Protein AF-0000000066426541 (afdb_homodimer)

Structure (mmCIF, N/CA/C/O backbone):
data_AF-0000000066426541-model_v1
#
loop_
_entity.id
_entity.type
_entity.pdbx_description
1 polymer 'Periplasmic protein'
#
loop_
_atom_site.group_PDB
_atom_site.id
_atom_site.type_symbol
_atom_site.label_atom_id
_atom_site.label_alt_id
_atom_site.label_comp_id
_atom_site.label_asym_id
_atom_site.label_entity_id
_atom_site.label_seq_id
_atom_site.pdbx_PDB_ins_code
_atom_site.Cartn_x
_atom_site.Cartn_y
_atom_site.Cartn_z
_atom_site.occupancy
_atom_site.B_iso_or_equiv
_atom_site.auth_seq_id
_atom_site.auth_comp_id
_atom_site.auth_asym_id
_atom_site.auth_atom_id
_atom_site.pdbx_PDB_model_num
ATOM 1 N N . MET A 1 1 ? -8.281 -62.156 -51.344 1 39.75 1 MET A N 1
ATOM 2 C CA . MET A 1 1 ? -7.621 -61.75 -50.125 1 39.75 1 MET A CA 1
ATOM 3 C C . MET A 1 1 ? -7.711 -60.219 -49.938 1 39.75 1 MET A C 1
ATOM 5 O O . MET A 1 1 ? -7.074 -59.469 -50.688 1 39.75 1 MET A O 1
ATOM 9 N N . LYS A 1 2 ? -8.938 -59.75 -49.562 1 50.44 2 LYS A N 1
ATOM 10 C CA . LYS A 1 2 ? -9.273 -58.344 -49.344 1 50.44 2 LYS A CA 1
ATOM 11 C C . LYS A 1 2 ? -8.383 -57.719 -48.281 1 50.44 2 LYS A C 1
ATOM 13 O O . LYS A 1 2 ? -8.266 -58.25 -47.156 1 50.44 2 LYS A O 1
ATOM 18 N N . LYS A 1 3 ? -7.344 -56.938 -48.625 1 53.06 3 LYS A N 1
ATOM 19 C CA . LYS A 1 3 ? -6.441 -56.125 -47.812 1 53.06 3 LYS A CA 1
ATOM 20 C C . LYS A 1 3 ? -7.219 -55.188 -46.906 1 53.06 3 LYS A C 1
ATOM 22 O O . LYS A 1 3 ? -8 -54.375 -47.406 1 53.06 3 LYS A O 1
ATOM 27 N N . ILE A 1 4 ? -7.637 -55.625 -45.719 1 52.88 4 ILE A N 1
ATOM 28 C CA . ILE A 1 4 ? -8.211 -54.781 -44.688 1 52.88 4 ILE A CA 1
ATOM 29 C C . ILE A 1 4 ? -7.242 -53.625 -44.375 1 52.88 4 ILE A C 1
ATOM 31 O O . ILE A 1 4 ? -6.105 -53.875 -43.969 1 52.88 4 ILE A O 1
ATOM 35 N N . LEU A 1 5 ? -7.375 -52.438 -45 1 52.31 5 LEU A N 1
ATOM 36 C CA . LEU A 1 5 ? -6.684 -51.219 -44.625 1 52.31 5 LEU A CA 1
ATOM 37 C C . LEU A 1 5 ? -6.996 -50.812 -43.188 1 52.31 5 LEU A C 1
ATOM 39 O O . LEU A 1 5 ? -8.148 -50.531 -42.844 1 52.31 5 LEU A O 1
ATOM 43 N N . VAL A 1 6 ? -6.34 -51.406 -42.188 1 55.41 6 VAL A N 1
ATOM 44 C CA . VAL A 1 6 ? -6.41 -50.938 -40.812 1 55.41 6 VAL A CA 1
ATOM 45 C C . VAL A 1 6 ? -5.934 -49.469 -40.719 1 55.41 6 VAL A C 1
ATOM 47 O O . VAL A 1 6 ? -4.785 -49.188 -41.062 1 55.41 6 VAL A O 1
ATOM 50 N N . SER A 1 7 ? -6.82 -48.531 -40.875 1 51.88 7 SER A N 1
ATOM 51 C CA . SER A 1 7 ? -6.512 -47.125 -40.594 1 51.88 7 SER A CA 1
ATOM 52 C C . SER A 1 7 ? -6.039 -46.938 -39.125 1 51.88 7 SER A C 1
ATOM 54 O O . SER A 1 7 ? -6.73 -47.344 -38.188 1 51.88 7 SER A O 1
ATOM 56 N N . VAL A 1 8 ? -4.734 -47.031 -38.875 1 53.62 8 VAL A N 1
ATOM 57 C CA . VAL A 1 8 ? -4.156 -46.656 -37.594 1 53.62 8 VAL A CA 1
ATOM 58 C C . VAL A 1 8 ? -4.535 -45.188 -37.281 1 53.62 8 VAL A C 1
ATOM 60 O O . VAL A 1 8 ? -4.195 -44.281 -38.031 1 53.62 8 VAL A O 1
ATOM 63 N N . LEU A 1 9 ? -5.652 -44.969 -36.594 1 51.06 9 LEU A N 1
ATOM 64 C CA . LEU A 1 9 ? -5.934 -43.656 -36 1 51.06 9 LEU A CA 1
ATOM 65 C C . LEU A 1 9 ? -4.797 -43.25 -35.062 1 51.06 9 LEU A C 1
ATOM 67 O O . LEU A 1 9 ? -4.555 -43.875 -34.031 1 51.06 9 LEU A O 1
ATOM 71 N N . SER A 1 10 ? -3.771 -42.594 -35.562 1 51.78 10 SER A N 1
ATOM 72 C CA . SER A 1 10 ? -2.76 -41.938 -34.719 1 51.78 10 SER A CA 1
ATOM 73 C C . SER A 1 10 ? -3.393 -40.938 -33.781 1 51.78 10 SER A C 1
ATOM 75 O O . SER A 1 10 ? -4.031 -39.969 -34.219 1 51.78 10 SER A O 1
ATOM 77 N N . SER A 1 11 ? -3.811 -41.281 -32.656 1 50.34 11 SER A N 1
ATOM 78 C CA . SER A 1 11 ? -4.199 -40.312 -31.641 1 50.34 11 SER A CA 1
ATOM 79 C C . SER A 1 11 ? -3.08 -39.312 -31.359 1 50.34 11 SER A C 1
ATOM 81 O O . SER A 1 11 ? -1.981 -39.688 -30.969 1 50.34 11 SER A O 1
ATOM 83 N N . CYS A 1 12 ? -2.992 -38.188 -32.094 1 46.53 12 CYS A N 1
ATOM 84 C CA . CYS A 1 12 ? -2.166 -37.062 -31.672 1 46.53 12 CYS A CA 1
ATOM 85 C C . CYS A 1 12 ? -2.43 -36.688 -30.219 1 46.53 12 CYS A C 1
ATOM 87 O O . CYS A 1 12 ? -3.477 -36.125 -29.906 1 46.53 12 CYS A O 1
ATOM 89 N N . LEU A 1 13 ? -1.988 -37.469 -29.328 1 44.66 13 LEU A N 1
ATOM 90 C CA . LEU A 1 13 ? -1.954 -36.969 -27.969 1 44.66 13 LEU A CA 1
ATOM 91 C C . LEU A 1 13 ? -1.381 -35.531 -27.922 1 44.66 13 LEU A C 1
ATOM 93 O O . LEU A 1 13 ? -0.204 -35.344 -28.219 1 44.66 13 LEU A O 1
ATOM 97 N N . LEU A 1 14 ? -2.15 -34.531 -28.281 1 43.12 14 LEU A N 1
ATOM 98 C CA . LEU A 1 14 ? -1.759 -33.188 -27.906 1 43.12 14 LEU A CA 1
ATOM 99 C C . LEU A 1 14 ? -1.193 -33.156 -26.484 1 43.12 14 LEU A C 1
ATOM 101 O O . LEU A 1 14 ? -1.936 -33.281 -25.516 1 43.12 14 LEU A O 1
ATOM 105 N N . ALA A 1 15 ? -0.08 -33.75 -26.281 1 41.38 15 ALA A N 1
ATOM 106 C CA . ALA A 1 15 ? 0.599 -33.406 -25.031 1 41.38 15 ALA A CA 1
ATOM 107 C C . ALA A 1 15 ? 0.475 -31.906 -24.75 1 41.38 15 ALA A C 1
ATOM 109 O O . ALA A 1 15 ? 0.967 -31.078 -25.516 1 41.38 15 ALA A O 1
ATOM 110 N N . SER A 1 16 ? -0.62 -31.422 -24.266 1 45.06 16 SER A N 1
ATOM 111 C CA . SER A 1 16 ? -0.576 -30.094 -23.688 1 45.06 16 SER A CA 1
ATOM 112 C C . SER A 1 16 ? 0.76 -29.828 -23 1 45.06 16 SER A C 1
ATOM 114 O O . SER A 1 16 ? 1.085 -30.469 -22 1 45.06 16 SER A O 1
ATOM 116 N N . ALA A 1 17 ? 1.861 -29.688 -23.719 1 45.38 17 ALA A N 1
ATOM 117 C CA . ALA A 1 17 ? 3.098 -29.203 -23.109 1 45.38 17 ALA A CA 1
ATOM 118 C C . ALA A 1 17 ? 2.811 -28.406 -21.844 1 45.38 17 ALA A C 1
ATOM 120 O O . ALA A 1 17 ? 2.188 -27.344 -21.906 1 45.38 17 ALA A O 1
ATOM 121 N N . LEU A 1 18 ? 2.414 -29 -20.781 1 50 18 LEU A N 1
ATOM 122 C CA . LEU A 1 18 ? 2.348 -28.344 -19.484 1 50 18 LEU A CA 1
ATOM 123 C C . LEU A 1 18 ? 3.457 -27.297 -19.344 1 50 18 LEU A C 1
ATOM 125 O O . LEU A 1 18 ? 4.621 -27.656 -19.156 1 50 18 LEU A O 1
ATOM 129 N N . SER A 1 19 ? 3.482 -26.312 -20.266 1 61.38 19 SER A N 1
ATOM 130 C CA . SER A 1 19 ? 4.496 -25.25 -20.266 1 61.38 19 SER A CA 1
ATOM 131 C C . SER A 1 19 ? 4.816 -24.797 -18.844 1 61.38 19 SER A C 1
ATOM 133 O O . SER A 1 19 ? 3.932 -24.328 -18.125 1 61.38 19 SER A O 1
ATOM 135 N N . ALA A 1 20 ? 5.789 -25.375 -18.219 1 79.94 20 ALA A N 1
ATOM 136 C CA . ALA A 1 20 ? 6.395 -25.031 -16.938 1 79.94 20 ALA A CA 1
ATOM 137 C C . ALA A 1 20 ? 6.746 -23.547 -16.875 1 79.94 20 ALA A C 1
ATOM 139 O O . ALA A 1 20 ? 7.273 -22.984 -17.844 1 79.94 20 ALA A O 1
ATOM 140 N N . VAL A 1 21 ? 6.215 -22.828 -15.891 1 91 21 VAL A N 1
ATOM 141 C CA . VAL A 1 21 ? 6.5 -21.406 -15.742 1 91 21 VAL A CA 1
ATOM 142 C C . VAL A 1 21 ? 7.688 -21.219 -14.805 1 91 21 VAL A C 1
ATOM 144 O O . VAL A 1 21 ? 7.797 -21.891 -13.781 1 91 21 VAL A O 1
ATOM 147 N N . SER A 1 22 ? 8.641 -20.469 -15.219 1 94.88 22 SER A N 1
ATOM 148 C CA . SER A 1 22 ? 9.75 -20.047 -14.375 1 94.88 22 SER A CA 1
ATOM 149 C C . SER A 1 22 ? 10.32 -18.703 -14.844 1 94.88 22 SER A C 1
ATOM 151 O O . SER A 1 22 ? 9.938 -18.203 -15.898 1 94.88 22 SER A O 1
ATOM 153 N N . PHE A 1 23 ? 11.188 -18.156 -13.977 1 97.81 23 PHE A N 1
ATOM 154 C CA . PHE A 1 23 ? 11.867 -16.906 -14.344 1 97.81 23 PHE A CA 1
ATOM 155 C C . PHE A 1 23 ? 13.281 -17.188 -14.828 1 97.81 23 PHE A C 1
ATOM 157 O O . PHE A 1 23 ? 13.922 -18.141 -14.375 1 97.81 23 PHE A O 1
ATOM 164 N N . LYS A 1 24 ? 13.719 -16.344 -15.805 1 97.12 24 LYS A N 1
ATOM 165 C CA . LYS A 1 24 ? 15.148 -16.297 -16.094 1 97.12 24 LYS A CA 1
ATOM 166 C C . LYS A 1 24 ? 15.938 -15.75 -14.906 1 97.12 24 LYS A C 1
ATOM 168 O O . LYS A 1 24 ? 15.773 -14.586 -14.539 1 97.12 24 LYS A O 1
ATOM 173 N N . GLU A 1 25 ? 16.812 -16.484 -14.391 1 95.75 25 GLU A N 1
ATOM 174 C CA . GLU A 1 25 ? 17.484 -16.172 -13.133 1 95.75 25 GLU A CA 1
ATOM 175 C C . GLU A 1 25 ? 18.25 -14.852 -13.242 1 95.75 25 GLU A C 1
ATOM 177 O O . GLU A 1 25 ? 18.281 -14.07 -12.289 1 95.75 25 GLU A O 1
ATOM 182 N N . ASP A 1 26 ? 18.875 -14.57 -14.367 1 96.81 26 ASP A N 1
ATOM 183 C CA . ASP A 1 26 ? 19.734 -13.406 -14.516 1 96.81 26 ASP A CA 1
ATOM 184 C C . ASP A 1 26 ? 18.922 -12.141 -14.75 1 96.81 26 ASP A C 1
ATOM 186 O O . ASP A 1 26 ? 19.453 -11.039 -14.789 1 96.81 26 ASP A O 1
ATOM 190 N N . SER A 1 27 ? 17.578 -12.289 -14.812 1 98.31 27 SER A N 1
ATOM 191 C CA . SER A 1 27 ? 16.703 -11.156 -15.102 1 98.31 27 SER A CA 1
ATOM 192 C C . SER A 1 27 ? 16.062 -10.609 -13.828 1 98.31 27 SER A C 1
ATOM 194 O O . SER A 1 27 ? 15.453 -9.539 -13.844 1 98.31 27 SER A O 1
ATOM 196 N N . LEU A 1 28 ? 16.172 -11.328 -12.727 1 98.75 28 LEU A N 1
ATOM 197 C CA . LEU A 1 28 ? 15.508 -10.969 -11.477 1 98.75 28 LEU A CA 1
ATOM 198 C C . LEU A 1 28 ? 16.016 -9.633 -10.953 1 98.75 28 LEU A C 1
ATOM 200 O O . LEU A 1 28 ? 17.219 -9.398 -10.883 1 98.75 28 LEU A O 1
ATOM 204 N N . LYS A 1 29 ? 15.062 -8.75 -10.633 1 98.81 29 LYS A N 1
ATOM 205 C CA . LYS A 1 29 ? 15.438 -7.422 -10.148 1 98.81 29 LYS A CA 1
ATOM 206 C C . LYS A 1 29 ? 14.445 -6.914 -9.109 1 98.81 29 LYS A C 1
ATOM 208 O O . LYS A 1 29 ? 13.234 -6.918 -9.352 1 98.81 29 LYS A O 1
ATOM 213 N N . ILE A 1 30 ? 14.961 -6.551 -7.961 1 98.94 30 ILE A N 1
ATOM 214 C CA . ILE A 1 30 ? 14.203 -5.789 -6.969 1 98.94 30 ILE A CA 1
ATOM 215 C C . ILE A 1 30 ? 14.672 -4.336 -6.969 1 98.94 30 ILE A C 1
ATOM 217 O O . ILE A 1 30 ? 15.859 -4.059 -6.77 1 98.94 30 ILE A O 1
ATOM 221 N N . SER A 1 31 ? 13.789 -3.418 -7.188 1 98.88 31 SER A N 1
ATOM 222 C CA . SER A 1 31 ? 14.094 -1.99 -7.215 1 98.88 31 SER A CA 1
ATOM 223 C C . SER A 1 31 ? 13.133 -1.204 -6.328 1 98.88 31 SER A C 1
ATOM 225 O O . SER A 1 31 ? 12.117 -1.737 -5.883 1 98.88 31 SER A O 1
ATOM 227 N N . PHE A 1 32 ? 13.539 0.033 -6.051 1 98.94 32 PHE A N 1
ATOM 228 C CA . PHE A 1 32 ? 12.719 0.911 -5.227 1 98.94 32 PHE A CA 1
ATOM 229 C C . PHE A 1 32 ? 12.875 2.363 -5.66 1 98.94 32 PHE A C 1
ATOM 231 O O . PHE A 1 32 ? 13.82 2.703 -6.375 1 98.94 32 PHE A O 1
ATOM 238 N N . GLU A 1 33 ? 11.883 3.148 -5.293 1 98.94 33 GLU A N 1
ATOM 239 C CA . GLU A 1 33 ? 11.922 4.598 -5.465 1 98.94 33 GLU A CA 1
ATOM 240 C C . GLU A 1 33 ? 11.453 5.312 -4.203 1 98.94 33 GLU A C 1
ATOM 242 O O . GLU A 1 33 ? 10.344 5.062 -3.717 1 98.94 33 GLU A O 1
ATOM 247 N N . GLY A 1 34 ? 12.375 6.094 -3.656 1 98.69 34 GLY A N 1
ATOM 248 C CA . GLY A 1 34 ? 12.023 7.008 -2.582 1 98.69 34 GLY A CA 1
ATOM 249 C C . GLY A 1 34 ? 11.828 8.438 -3.053 1 98.69 34 GLY A C 1
ATOM 250 O O . GLY A 1 34 ? 12.055 8.742 -4.227 1 98.69 34 GLY A O 1
ATOM 251 N N . TYR A 1 35 ? 11.438 9.273 -2.1 1 98.75 35 TYR A N 1
ATOM 252 C CA . TYR A 1 35 ? 11.102 10.641 -2.488 1 98.75 35 TYR A CA 1
ATOM 253 C C . TYR A 1 35 ? 11.727 11.648 -1.531 1 98.75 35 TYR A C 1
ATOM 255 O O . TYR A 1 35 ? 11.852 11.383 -0.333 1 98.75 35 TYR A O 1
ATOM 263 N N . LYS A 1 36 ? 12.039 12.82 -2.203 1 98.19 36 LYS A N 1
ATOM 264 C CA . LYS A 1 36 ? 12.672 13.883 -1.429 1 98.19 36 LYS A CA 1
ATOM 265 C C . LYS A 1 36 ? 12.078 15.242 -1.769 1 98.19 36 LYS A C 1
ATOM 267 O O . LYS A 1 36 ? 11.25 15.352 -2.674 1 98.19 36 LYS A O 1
ATOM 272 N N . THR A 1 37 ? 12.359 16.281 -0.969 1 97.94 37 THR A N 1
ATOM 273 C CA . THR A 1 37 ? 11.953 17.672 -1.116 1 97.94 37 THR A CA 1
ATOM 274 C C . THR A 1 37 ? 10.445 17.812 -0.949 1 97.94 37 THR A C 1
ATOM 276 O O . THR A 1 37 ? 9.719 16.812 -0.893 1 97.94 37 THR A O 1
ATOM 279 N N . LYS A 1 38 ? 10.031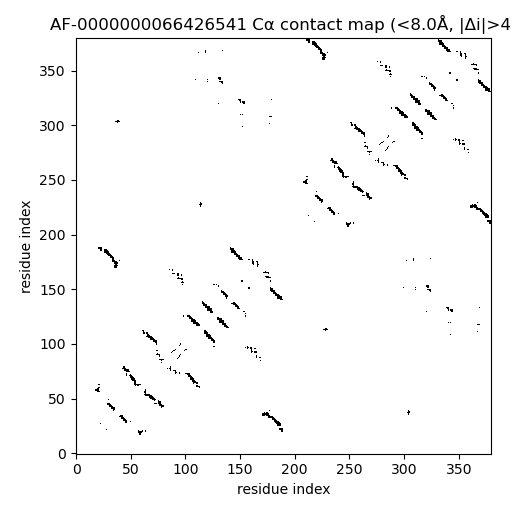 19.016 -0.903 1 96.25 38 LYS A N 1
ATOM 280 C CA . LYS A 1 38 ? 8.609 19.312 -0.774 1 96.25 38 LYS A CA 1
ATOM 281 C C . LYS A 1 38 ? 7.84 18.922 -2.033 1 96.25 38 LYS A C 1
ATOM 283 O O . LYS A 1 38 ? 6.625 18.734 -1.992 1 96.25 38 LYS A O 1
ATOM 288 N N . ASP A 1 39 ? 8.57 18.812 -3.137 1 96.81 39 ASP A N 1
ATOM 289 C CA . ASP A 1 39 ? 7.941 18.5 -4.418 1 96.81 39 ASP A CA 1
ATOM 290 C C . ASP A 1 39 ? 7.902 16.984 -4.664 1 96.81 39 ASP A C 1
ATOM 292 O O . ASP A 1 39 ? 7.465 16.531 -5.723 1 96.81 39 ASP A O 1
ATOM 296 N N . MET A 1 40 ? 8.375 16.188 -3.717 1 97.56 40 MET A N 1
ATOM 297 C CA . MET A 1 40 ? 8.352 14.734 -3.803 1 97.56 40 MET A CA 1
ATOM 298 C C . MET A 1 40 ? 9.117 14.25 -5.031 1 97.56 40 MET A C 1
ATOM 300 O O . MET A 1 40 ? 8.602 13.445 -5.812 1 97.56 40 MET A O 1
ATOM 304 N N . ILE A 1 41 ? 10.32 14.773 -5.141 1 98.06 41 ILE A N 1
ATOM 305 C CA . ILE A 1 41 ? 11.188 14.352 -6.238 1 98.06 41 ILE A CA 1
ATOM 306 C C . ILE A 1 41 ? 11.656 12.922 -6 1 98.06 41 ILE A C 1
ATOM 308 O O . ILE A 1 41 ? 12.133 12.586 -4.914 1 98.06 41 ILE A O 1
ATOM 312 N N . GLY A 1 42 ? 11.539 12.078 -7.008 1 98.44 42 GLY A N 1
ATOM 313 C CA . GLY A 1 42 ? 11.875 10.664 -6.906 1 98.44 42 GLY A CA 1
ATOM 314 C C . GLY A 1 42 ? 13.359 10.391 -7.004 1 98.44 42 GLY A C 1
ATOM 315 O O . GLY A 1 42 ? 14.078 11.078 -7.738 1 98.44 42 GLY A O 1
ATOM 316 N N . THR A 1 43 ? 13.859 9.422 -6.262 1 98.19 43 THR A N 1
ATOM 317 C CA . THR A 1 43 ? 15.195 8.852 -6.328 1 98.19 43 THR A CA 1
ATOM 318 C C . THR A 1 43 ? 15.133 7.332 -6.434 1 98.19 43 THR A C 1
ATOM 320 O O . THR A 1 43 ? 14.586 6.668 -5.555 1 98.19 43 THR A O 1
ATOM 323 N N . LYS A 1 44 ? 15.734 6.797 -7.461 1 98.69 44 LYS A N 1
ATOM 324 C CA . LYS A 1 44 ? 15.578 5.375 -7.758 1 98.69 44 LYS A CA 1
ATOM 325 C C . LYS A 1 44 ? 16.812 4.586 -7.344 1 98.69 44 LYS A C 1
ATOM 327 O O . LYS A 1 44 ? 17.938 5.109 -7.395 1 98.69 44 LYS A O 1
ATOM 332 N N . GLY A 1 45 ? 16.562 3.352 -6.941 1 98.88 45 GLY A N 1
ATOM 333 C CA . GLY A 1 45 ? 17.625 2.41 -6.637 1 98.88 45 GLY A CA 1
ATOM 334 C C . GLY A 1 45 ? 17.219 0.962 -6.832 1 98.88 45 GLY A C 1
ATOM 335 O O . GLY A 1 45 ? 16.078 0.677 -7.18 1 98.88 45 GLY A O 1
ATOM 336 N N . GLU A 1 46 ? 18.203 0.101 -6.699 1 98.88 46 GLU A N 1
ATOM 337 C CA . GLU A 1 46 ? 17.984 -1.343 -6.734 1 98.88 46 GLU A CA 1
ATOM 338 C C . GLU A 1 46 ? 18.859 -2.057 -5.715 1 98.88 46 GLU A C 1
ATOM 340 O O . GLU A 1 46 ? 19.766 -1.451 -5.137 1 98.88 46 GLU A O 1
ATOM 345 N N . PHE A 1 47 ? 18.469 -3.301 -5.461 1 98.94 47 PHE A N 1
ATOM 346 C CA . PHE A 1 47 ? 19.328 -4.121 -4.609 1 98.94 47 PHE A CA 1
ATOM 347 C C . PHE A 1 47 ? 20.109 -5.129 -5.441 1 98.94 47 PHE A C 1
ATOM 349 O O . PHE A 1 47 ? 19.547 -5.82 -6.289 1 98.94 47 PHE A O 1
ATOM 356 N N . LYS A 1 48 ? 21.391 -5.191 -5.148 1 98.56 48 LYS A N 1
ATOM 357 C CA . LYS A 1 48 ? 22.281 -6.152 -5.801 1 98.56 48 LYS A CA 1
ATOM 358 C C . LYS A 1 48 ? 22.438 -7.414 -4.953 1 98.56 48 LYS A C 1
ATOM 360 O O . LYS A 1 48 ? 22.188 -7.395 -3.746 1 98.56 48 LYS A O 1
ATOM 365 N N . ASN A 1 49 ? 22.703 -8.531 -5.621 1 98.38 49 ASN A N 1
ATOM 366 C CA . ASN A 1 49 ? 23.062 -9.797 -4.992 1 98.38 49 ASN A CA 1
ATOM 367 C C . ASN A 1 49 ? 21.953 -10.281 -4.055 1 98.38 49 ASN A C 1
ATOM 369 O O . ASN A 1 49 ? 22.234 -10.719 -2.936 1 98.38 49 ASN A O 1
ATOM 373 N N . VAL A 1 50 ? 20.781 -10.164 -4.523 1 98.88 50 VAL A N 1
ATOM 374 C CA . VAL A 1 50 ? 19.641 -10.656 -3.752 1 98.88 50 VAL A CA 1
ATOM 375 C C . VAL A 1 50 ? 19.594 -12.18 -3.826 1 98.88 50 VAL A C 1
ATOM 377 O O . VAL A 1 50 ? 19.797 -12.766 -4.895 1 98.88 50 VAL A O 1
ATOM 380 N N . GLU A 1 51 ? 19.297 -12.844 -2.709 1 98.75 51 GLU A N 1
ATOM 381 C CA . GLU A 1 51 ? 19.047 -14.281 -2.686 1 98.75 51 GLU A CA 1
ATOM 382 C C . GLU A 1 51 ? 17.562 -14.578 -2.889 1 98.75 51 GLU A C 1
ATOM 384 O O . GLU A 1 51 ? 16.719 -14.117 -2.115 1 98.75 51 GLU A O 1
ATOM 389 N N . TYR A 1 52 ? 17.344 -15.375 -3.91 1 98.75 52 TYR A N 1
ATOM 390 C CA . TYR A 1 52 ? 15.969 -15.727 -4.23 1 98.75 52 TYR A CA 1
ATOM 391 C C . TYR A 1 52 ? 15.727 -17.219 -4.051 1 98.75 52 TYR A C 1
ATOM 393 O O . TYR A 1 52 ? 16.625 -18.031 -4.301 1 98.75 52 TYR A O 1
ATOM 401 N N . LYS A 1 53 ? 14.539 -17.516 -3.637 1 98.5 53 LYS A N 1
ATOM 402 C CA . LYS A 1 53 ? 14.016 -18.875 -3.625 1 98.5 53 LYS A CA 1
ATOM 403 C C . LYS A 1 53 ? 12.578 -18.922 -4.141 1 98.5 53 LYS A C 1
ATOM 405 O O . LYS A 1 53 ? 11.703 -18.234 -3.617 1 98.5 53 LYS A O 1
ATOM 410 N N . PHE A 1 54 ? 12.375 -19.766 -5.148 1 98.06 54 PHE A N 1
ATOM 411 C CA . PHE A 1 54 ? 11.039 -19.953 -5.688 1 98.06 54 PHE A CA 1
ATOM 412 C C . PHE A 1 54 ? 10.547 -21.375 -5.43 1 98.06 54 PHE A C 1
ATOM 414 O O . PHE A 1 54 ? 11.328 -22.234 -5.035 1 98.06 54 PHE A O 1
ATOM 421 N N . SER A 1 55 ? 9.25 -21.484 -5.594 1 96.19 55 SER A N 1
ATOM 422 C CA . SER A 1 55 ? 8.656 -22.812 -5.406 1 96.19 55 SER A CA 1
ATOM 423 C C . SER A 1 55 ? 9.094 -23.781 -6.504 1 96.19 55 SER A C 1
ATOM 425 O O . SER A 1 55 ? 9.367 -23.359 -7.633 1 96.19 55 SER A O 1
ATOM 427 N N . LYS A 1 56 ? 9.07 -25.078 -6.18 1 94.5 56 LYS A N 1
ATOM 428 C CA . LYS A 1 56 ? 9.344 -26.109 -7.18 1 94.5 56 LYS A CA 1
ATOM 429 C C . LYS A 1 56 ? 8.094 -26.438 -7.992 1 94.5 56 LYS A C 1
ATOM 431 O O . LYS A 1 56 ? 8.172 -27.094 -9.031 1 94.5 56 LYS A O 1
ATOM 436 N N . ASN A 1 57 ? 6.996 -25.953 -7.453 1 93.75 57 ASN A N 1
ATOM 437 C CA . ASN A 1 57 ? 5.754 -26.125 -8.203 1 93.75 57 ASN A CA 1
ATOM 438 C C . ASN A 1 57 ? 5.672 -25.141 -9.367 1 93.75 57 ASN A C 1
ATOM 440 O O . ASN A 1 57 ? 5.301 -23.969 -9.18 1 93.75 57 ASN A O 1
ATOM 444 N N . ILE A 1 58 ? 5.891 -25.672 -10.57 1 92.88 58 ILE A N 1
ATOM 445 C CA . ILE A 1 58 ? 6.02 -24.797 -11.727 1 92.88 58 ILE A CA 1
ATOM 446 C C . ILE A 1 58 ? 4.828 -24.984 -12.656 1 92.88 58 ILE A C 1
ATOM 448 O O . ILE A 1 58 ? 4.91 -24.688 -13.852 1 92.88 58 ILE A O 1
ATOM 452 N N . LYS A 1 59 ? 3.754 -25.547 -12.133 1 92.62 59 LYS A N 1
ATOM 453 C CA . LYS A 1 59 ? 2.586 -25.859 -12.953 1 92.62 59 LYS A CA 1
ATOM 454 C C . LYS A 1 59 ? 1.946 -24.578 -13.5 1 92.62 59 LYS A C 1
ATOM 456 O O . LYS A 1 59 ? 1.35 -24.594 -14.578 1 92.62 59 LYS A O 1
ATOM 461 N N . ASP A 1 60 ? 1.948 -23.531 -12.695 1 93.94 60 ASP A N 1
ATOM 462 C CA . ASP A 1 60 ? 1.458 -22.203 -13.086 1 93.94 60 ASP A CA 1
ATOM 463 C C . ASP A 1 60 ? 2.176 -21.109 -12.312 1 93.94 60 ASP A C 1
ATOM 465 O O . ASP A 1 60 ? 2.908 -21.375 -11.359 1 93.94 60 ASP A O 1
ATOM 469 N N . LEU A 1 61 ? 2.014 -19.938 -12.742 1 95 61 LEU A N 1
ATOM 470 C CA . LEU A 1 61 ? 2.758 -18.828 -12.18 1 95 61 LEU A CA 1
ATOM 471 C C . LEU A 1 61 ? 2.42 -18.641 -10.703 1 95 61 LEU A C 1
ATOM 473 O O . LEU A 1 61 ? 3.305 -18.359 -9.891 1 95 61 LEU A O 1
ATOM 477 N N . ALA A 1 62 ? 1.121 -18.719 -10.375 1 95.56 62 ALA A N 1
ATOM 478 C CA . ALA A 1 62 ? 0.703 -18.516 -8.984 1 95.56 62 ALA A CA 1
ATOM 479 C C . ALA A 1 62 ? 1.384 -19.531 -8.062 1 95.56 62 ALA A C 1
ATOM 481 O O . ALA A 1 62 ? 1.904 -19.156 -7.008 1 95.56 62 ALA A O 1
ATOM 482 N N . SER A 1 63 ? 1.428 -20.781 -8.5 1 96.56 63 SER A N 1
ATOM 483 C CA . SER A 1 63 ? 2.08 -21.828 -7.711 1 96.56 63 SER A CA 1
ATOM 484 C C . SER A 1 63 ? 3.586 -21.609 -7.641 1 96.56 63 SER A C 1
ATOM 486 O O . SER A 1 63 ? 4.207 -21.844 -6.602 1 96.56 63 SER A O 1
ATOM 488 N N . TYR A 1 64 ? 4.172 -21.109 -8.719 1 97.31 64 TYR A N 1
ATOM 489 C CA . TYR A 1 64 ? 5.598 -20.812 -8.805 1 97.31 64 TYR A CA 1
ATOM 490 C C . TYR A 1 64 ? 5.98 -19.688 -7.852 1 97.31 64 TYR A C 1
ATOM 492 O O . TYR A 1 64 ? 7.047 -19.734 -7.227 1 97.31 64 TYR A O 1
ATOM 500 N N . LEU A 1 65 ? 5.086 -18.734 -7.652 1 98.31 65 LEU A N 1
ATOM 501 C CA . LEU A 1 65 ? 5.363 -17.531 -6.879 1 98.31 65 LEU A CA 1
ATOM 502 C C . LEU A 1 65 ? 4.988 -17.719 -5.414 1 98.31 65 LEU A C 1
ATOM 504 O O . LEU A 1 65 ? 5.578 -17.094 -4.527 1 98.31 65 LEU A O 1
ATOM 508 N N . LYS A 1 66 ? 3.963 -18.547 -5.152 1 98.06 66 LYS A N 1
ATOM 509 C CA . LYS A 1 66 ? 3.5 -18.703 -3.777 1 98.06 66 LYS A CA 1
ATOM 510 C C . LYS A 1 66 ? 4.602 -19.281 -2.887 1 98.06 66 LYS A C 1
ATOM 512 O O . LYS A 1 66 ? 5.156 -20.344 -3.178 1 98.06 66 LYS A O 1
ATOM 517 N N . GLY A 1 67 ? 4.945 -18.516 -1.853 1 98.44 67 GLY A N 1
ATOM 518 C CA . GLY A 1 67 ? 5.98 -18.953 -0.927 1 98.44 67 GLY A CA 1
ATOM 519 C C . GLY A 1 67 ? 7.371 -18.516 -1.346 1 98.44 67 GLY A C 1
ATOM 520 O O . GLY A 1 67 ? 8.344 -18.75 -0.627 1 98.44 67 GLY A O 1
ATOM 521 N N . ALA A 1 68 ? 7.484 -17.922 -2.482 1 98.69 68 ALA A N 1
ATOM 522 C CA . ALA A 1 68 ? 8.789 -17.406 -2.908 1 98.69 68 ALA A CA 1
ATOM 523 C C . ALA A 1 68 ? 9.375 -16.469 -1.859 1 98.69 68 ALA A C 1
ATOM 525 O O . ALA A 1 68 ? 8.641 -15.758 -1.165 1 98.69 68 ALA A O 1
ATOM 526 N N . LYS A 1 69 ? 10.703 -16.422 -1.791 1 98.81 69 LYS A N 1
ATOM 527 C CA . LYS A 1 69 ? 11.414 -15.641 -0.78 1 98.81 69 LYS A CA 1
ATOM 528 C C . LYS A 1 69 ? 12.562 -14.844 -1.402 1 98.81 69 LYS A C 1
ATOM 530 O O . LYS A 1 69 ? 13.156 -15.281 -2.391 1 98.81 69 LYS A O 1
ATOM 535 N N . ALA A 1 70 ? 12.805 -13.82 -0.788 1 98.88 70 ALA A N 1
ATOM 536 C CA . ALA A 1 70 ? 14.016 -13.055 -1.069 1 98.88 70 ALA A CA 1
ATOM 537 C C . ALA A 1 70 ? 14.68 -12.594 0.222 1 98.88 70 ALA A C 1
ATOM 539 O O . ALA A 1 70 ? 14 -12.195 1.172 1 98.88 70 ALA A O 1
ATOM 540 N N . THR A 1 71 ? 15.945 -12.641 0.299 1 98.88 71 THR A N 1
ATOM 541 C CA . THR A 1 71 ? 16.766 -12.031 1.341 1 98.88 71 THR A CA 1
ATOM 542 C C . THR A 1 71 ? 17.656 -10.93 0.761 1 98.88 71 THR A C 1
ATOM 544 O O . THR A 1 71 ? 18.438 -11.18 -0.15 1 98.88 71 THR A O 1
ATOM 547 N N . ILE A 1 72 ? 17.484 -9.773 1.291 1 98.81 72 ILE A N 1
ATOM 548 C CA . ILE A 1 72 ? 18.109 -8.578 0.757 1 98.81 72 ILE A CA 1
ATOM 549 C C . ILE A 1 72 ? 19.047 -7.98 1.803 1 98.81 72 ILE A C 1
ATOM 551 O O . ILE A 1 72 ? 18.641 -7.715 2.936 1 98.81 72 ILE A O 1
ATOM 555 N N . LYS A 1 73 ? 20.25 -7.789 1.457 1 98.5 73 LYS A N 1
ATOM 556 C CA . LYS A 1 73 ? 21.172 -7.031 2.291 1 98.5 73 LYS A CA 1
ATOM 557 C C . LYS A 1 73 ? 21.094 -5.539 1.983 1 98.5 73 LYS A C 1
ATOM 559 O O . LYS A 1 73 ? 21.438 -5.113 0.875 1 98.5 73 LYS A O 1
ATOM 564 N N . PRO A 1 74 ? 20.703 -4.773 2.922 1 98.25 74 PRO A N 1
ATOM 565 C CA . PRO A 1 74 ? 20.531 -3.344 2.666 1 98.25 74 PRO A CA 1
ATOM 566 C C . PRO A 1 74 ? 21.812 -2.674 2.168 1 98.25 74 PRO A C 1
ATOM 568 O O . PRO A 1 74 ? 21.75 -1.712 1.397 1 98.25 74 PRO A O 1
ATOM 571 N N . SER A 1 75 ? 22.953 -3.146 2.588 1 97.81 75 SER A N 1
ATOM 572 C CA . SER A 1 75 ? 24.234 -2.596 2.164 1 97.81 75 SER A CA 1
ATOM 573 C C . SER A 1 75 ? 24.453 -2.795 0.668 1 97.81 75 SER A C 1
ATOM 575 O O . SER A 1 75 ? 25.359 -2.197 0.083 1 97.81 75 SER A O 1
ATOM 577 N N . ASN A 1 76 ? 23.672 -3.613 0.053 1 98.5 76 ASN A N 1
ATOM 578 C CA . ASN A 1 76 ? 23.812 -3.885 -1.374 1 98.5 76 ASN A CA 1
ATOM 579 C C . ASN A 1 76 ? 22.906 -2.971 -2.209 1 98.5 76 ASN A C 1
ATOM 581 O O . ASN A 1 76 ? 22.719 -3.207 -3.4 1 98.5 76 ASN A O 1
ATOM 585 N N . ALA A 1 77 ? 22.328 -1.988 -1.576 1 98.81 77 ALA A N 1
ATOM 586 C CA . ALA A 1 77 ? 21.578 -0.993 -2.338 1 98.81 77 ALA A CA 1
ATOM 587 C C . ALA A 1 77 ? 22.484 -0.224 -3.285 1 98.81 77 ALA A C 1
ATOM 589 O O . ALA A 1 77 ? 23.625 0.12 -2.926 1 98.81 77 ALA A O 1
ATOM 590 N N . PHE A 1 78 ? 21.984 -0.015 -4.5 1 98.88 78 PHE A N 1
ATOM 591 C CA . PHE A 1 78 ? 22.719 0.682 -5.555 1 98.88 78 PHE A CA 1
ATOM 592 C C . PHE A 1 78 ? 21.828 1.737 -6.215 1 98.88 78 PHE A C 1
ATOM 594 O O . PHE A 1 78 ? 20.766 1.421 -6.738 1 98.88 78 PHE A O 1
ATOM 601 N N . MET A 1 79 ? 22.281 3.002 -6.188 1 98.75 79 MET A N 1
ATOM 602 C CA . MET A 1 79 ? 21.438 4.117 -6.613 1 98.75 79 MET A CA 1
ATOM 603 C C . MET A 1 79 ? 21.781 4.539 -8.039 1 98.75 79 MET A C 1
ATOM 605 O O . MET A 1 79 ? 21.266 5.535 -8.539 1 98.75 79 MET A O 1
ATOM 609 N N . GLY A 1 80 ? 22.641 3.816 -8.633 1 98.25 80 GLY A N 1
ATOM 610 C CA . GLY A 1 80 ? 22.984 4.098 -10.016 1 98.25 80 GLY A CA 1
ATOM 611 C C . GLY A 1 80 ? 24.406 4.602 -10.195 1 98.25 80 GLY A C 1
ATOM 612 O O . GLY A 1 80 ? 25 5.141 -9.258 1 98.25 80 GLY A O 1
ATOM 613 N N . GLU A 1 81 ? 24.906 4.441 -11.414 1 97.5 81 GLU A N 1
ATOM 614 C CA . GLU A 1 81 ? 26.234 4.93 -11.758 1 97.5 81 GLU A CA 1
ATOM 615 C C . GLU A 1 81 ? 26.328 6.445 -11.609 1 97.5 81 GLU A C 1
ATOM 617 O O . GLU A 1 81 ? 25.406 7.168 -12.008 1 97.5 81 GLU A O 1
ATOM 622 N N . GLY A 1 82 ? 27.406 6.953 -10.977 1 97 82 GLY A N 1
ATOM 623 C CA . GLY A 1 82 ? 27.594 8.383 -10.812 1 97 82 GLY A CA 1
ATOM 624 C C . GLY A 1 82 ? 26.906 8.945 -9.586 1 97 82 GLY A C 1
ATOM 625 O O . GLY A 1 82 ? 27.016 10.133 -9.289 1 97 82 GLY A O 1
ATOM 626 N N . ASN A 1 83 ? 26.219 8.062 -8.875 1 97.56 83 ASN A N 1
ATOM 627 C CA . ASN A 1 83 ? 25.484 8.484 -7.688 1 97.56 83 ASN A CA 1
ATOM 628 C C . ASN A 1 83 ? 26.094 7.934 -6.41 1 97.56 83 ASN A C 1
ATOM 630 O O . ASN A 1 83 ? 25.391 7.539 -5.484 1 97.56 83 ASN A O 1
ATOM 634 N N . ASP A 1 84 ? 27.406 8.016 -6.324 1 97.69 84 ASP A N 1
ATOM 635 C CA . ASP A 1 84 ? 28.141 7.402 -5.223 1 97.69 84 ASP A CA 1
ATOM 636 C C . ASP A 1 84 ? 27.781 8.055 -3.891 1 97.69 84 ASP A C 1
ATOM 638 O O . ASP A 1 84 ? 27.672 7.375 -2.869 1 97.69 84 ASP A O 1
ATOM 642 N N . ILE A 1 85 ? 27.656 9.289 -3.936 1 97.81 85 ILE A N 1
ATOM 643 C CA . ILE A 1 85 ? 27.297 10 -2.713 1 97.81 85 ILE A CA 1
ATOM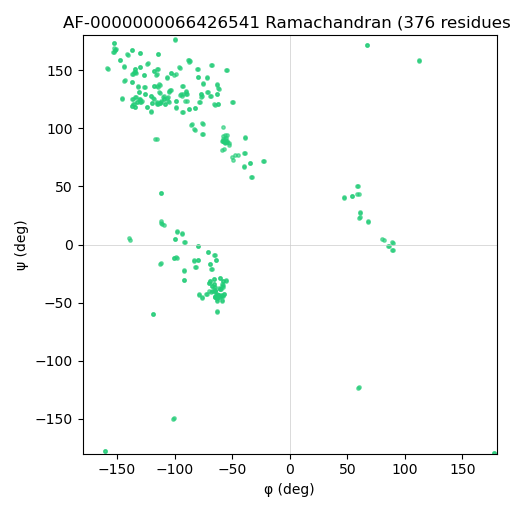 644 C C . ILE A 1 85 ? 25.922 9.555 -2.238 1 97.81 85 ILE A C 1
ATOM 646 O O . ILE A 1 85 ? 25.719 9.297 -1.051 1 97.81 85 ILE A O 1
ATOM 650 N N . ILE A 1 86 ? 24.969 9.492 -3.162 1 98.25 86 ILE A N 1
ATOM 651 C CA . ILE A 1 86 ? 23.625 9.055 -2.834 1 98.25 86 ILE A CA 1
ATOM 652 C C . ILE A 1 86 ? 23.656 7.613 -2.332 1 98.25 86 ILE A C 1
ATOM 654 O O . ILE A 1 86 ? 23.016 7.285 -1.32 1 98.25 86 ILE A O 1
ATOM 658 N N . THR A 1 87 ? 24.406 6.758 -2.994 1 98.69 87 THR A N 1
ATOM 659 C CA . THR A 1 87 ? 24.547 5.367 -2.578 1 98.69 87 THR A CA 1
ATOM 660 C C . THR A 1 87 ? 25.109 5.281 -1.164 1 98.69 87 THR A C 1
ATOM 662 O O . THR A 1 87 ? 24.609 4.516 -0.336 1 98.69 87 THR A O 1
ATOM 665 N N . ASN A 1 88 ? 26.109 6.059 -0.893 1 98.5 88 ASN A N 1
ATOM 666 C CA . ASN A 1 88 ? 26.719 6.062 0.434 1 98.5 88 ASN A CA 1
ATOM 667 C C . ASN A 1 88 ? 25.734 6.531 1.499 1 98.5 88 ASN A C 1
ATOM 669 O O . ASN A 1 88 ? 25.656 5.945 2.58 1 98.5 88 ASN A O 1
ATOM 673 N N . ASN A 1 89 ? 24.953 7.598 1.197 1 98.75 89 ASN A N 1
ATOM 674 C CA . ASN A 1 89 ? 23.953 8.07 2.146 1 98.75 89 ASN A CA 1
ATOM 675 C C . ASN A 1 89 ? 22.922 6.996 2.455 1 98.75 89 ASN A C 1
ATOM 677 O O . ASN A 1 89 ? 22.516 6.832 3.605 1 98.75 89 ASN A O 1
ATOM 681 N N . ILE A 1 90 ? 22.547 6.246 1.444 1 98.69 90 ILE A N 1
ATOM 682 C CA . ILE A 1 90 ? 21.531 5.203 1.584 1 98.69 90 ILE A CA 1
ATOM 683 C C . ILE A 1 90 ? 22.109 4.023 2.365 1 98.69 90 ILE A C 1
ATOM 685 O O . ILE A 1 90 ? 21.5 3.553 3.328 1 98.69 90 ILE A O 1
ATOM 689 N N . THR A 1 91 ? 23.344 3.613 2.098 1 98.56 91 THR A N 1
ATOM 690 C CA . THR A 1 91 ? 23.875 2.352 2.615 1 98.56 91 THR A CA 1
ATOM 691 C C . THR A 1 91 ? 24.578 2.568 3.945 1 98.56 91 THR A C 1
ATOM 693 O O . THR A 1 91 ? 24.672 1.649 4.762 1 98.56 91 THR A O 1
ATOM 696 N N . LYS A 1 92 ? 25 3.791 4.199 1 98.38 92 LYS A N 1
ATOM 697 C CA . LYS A 1 92 ? 25.828 4 5.387 1 98.38 92 LYS A CA 1
ATOM 698 C C . LYS A 1 92 ? 25.078 4.844 6.426 1 98.38 92 LYS A C 1
ATOM 700 O O . LYS A 1 92 ? 25.5 4.914 7.586 1 98.38 92 LYS A O 1
ATOM 705 N N . VAL A 1 93 ? 24.031 5.504 6 1 98.69 93 VAL A N 1
ATOM 706 C CA . VAL A 1 93 ? 23.312 6.352 6.949 1 98.69 93 VAL A CA 1
ATOM 707 C C . VAL A 1 93 ? 21.875 5.859 7.098 1 98.69 93 VAL A C 1
ATOM 709 O O . VAL A 1 93 ? 21.469 5.414 8.172 1 98.69 93 VAL A O 1
ATOM 712 N N . PHE A 1 94 ? 21.094 5.832 6 1 98.88 94 PHE A N 1
ATOM 713 C CA . PHE A 1 94 ? 19.672 5.547 6.051 1 98.88 94 PHE A CA 1
ATOM 714 C C . PHE A 1 94 ? 19.406 4.137 6.562 1 98.88 94 PHE A C 1
ATOM 716 O O . PHE A 1 94 ? 18.75 3.951 7.582 1 98.88 94 PHE A O 1
ATOM 723 N N . PHE A 1 95 ? 19.984 3.133 5.863 1 98.75 95 PHE A N 1
ATOM 724 C CA . PHE A 1 95 ? 19.625 1.754 6.191 1 98.75 95 PHE A CA 1
ATOM 725 C C . PHE A 1 95 ? 20.188 1.363 7.555 1 98.75 95 PHE A C 1
ATOM 727 O O . PHE A 1 95 ? 19.516 0.689 8.336 1 98.75 95 PHE A O 1
ATOM 734 N N . PRO A 1 96 ? 21.469 1.784 7.922 1 98.5 96 PRO A N 1
ATOM 735 C CA . PRO A 1 96 ? 21.906 1.487 9.289 1 98.5 96 PRO A CA 1
ATOM 736 C C . PRO A 1 96 ? 21 2.094 10.352 1 98.5 96 PRO A C 1
ATOM 738 O O . PRO A 1 96 ? 20.75 1.466 11.383 1 98.5 96 PRO A O 1
ATOM 741 N N . ALA A 1 97 ? 20.469 3.27 10.094 1 98.31 97 ALA A N 1
ATOM 742 C CA . ALA A 1 97 ? 19.547 3.895 11.047 1 98.31 97 ALA A CA 1
ATOM 743 C C . ALA A 1 97 ? 18.219 3.152 11.094 1 98.31 97 ALA A C 1
ATOM 745 O O . ALA A 1 97 ? 17.594 3.066 12.148 1 98.31 97 ALA A O 1
ATOM 746 N N . LEU A 1 98 ? 17.828 2.625 10 1 98.06 98 LEU A N 1
ATOM 747 C CA . LEU A 1 98 ? 16.531 1.966 9.891 1 98.06 98 LEU A CA 1
ATOM 748 C C . LEU A 1 98 ? 16.578 0.565 10.492 1 98.06 98 LEU A C 1
ATOM 750 O O . LEU A 1 98 ? 15.664 0.165 11.227 1 98.06 98 LEU A O 1
ATOM 754 N N . LEU A 1 99 ? 17.672 -0.17 10.172 1 96.56 99 LEU A N 1
ATOM 755 C CA . LEU A 1 99 ? 17.594 -1.594 10.477 1 96.56 99 LEU A CA 1
ATOM 756 C C . LEU A 1 99 ? 18.906 -2.107 11.031 1 96.56 99 LEU A C 1
ATOM 758 O O . LEU A 1 99 ? 19.062 -3.307 11.273 1 96.56 99 LEU A O 1
ATOM 762 N N . GLY A 1 100 ? 19.859 -1.311 11.273 1 95.25 100 GLY A N 1
ATOM 763 C CA . GLY A 1 100 ? 21.172 -1.787 11.664 1 95.25 100 GLY A CA 1
ATOM 764 C C . GLY A 1 100 ? 21.828 -2.682 10.625 1 95.25 100 GLY A C 1
ATOM 765 O O . GLY A 1 100 ? 21.938 -2.305 9.453 1 95.25 100 GLY A O 1
ATOM 766 N N . ASP A 1 101 ? 22.172 -3.938 11.078 1 94.5 101 ASP A N 1
ATOM 767 C CA . ASP A 1 101 ? 22.875 -4.836 10.164 1 94.5 101 ASP A CA 1
ATOM 768 C C . ASP A 1 101 ? 21.984 -6.008 9.758 1 94.5 101 ASP A C 1
ATOM 770 O O . ASP A 1 101 ? 22.469 -7.004 9.219 1 94.5 101 ASP A O 1
ATOM 774 N N . THR A 1 102 ? 20.75 -5.832 9.961 1 97.06 102 THR A N 1
ATOM 775 C CA . THR A 1 102 ? 19.859 -6.949 9.664 1 97.06 102 THR A CA 1
ATOM 776 C C . THR A 1 102 ? 19.406 -6.91 8.203 1 97.06 102 THR A C 1
ATOM 778 O O . THR A 1 102 ? 19.438 -5.859 7.566 1 97.06 102 THR A O 1
ATOM 781 N N . ASP A 1 103 ? 18.984 -8.07 7.746 1 98.31 103 ASP A N 1
ATOM 782 C CA . ASP A 1 103 ? 18.531 -8.203 6.363 1 98.31 103 ASP A CA 1
ATOM 783 C C . ASP A 1 103 ? 17.047 -7.859 6.238 1 98.31 103 ASP A C 1
ATOM 785 O O . ASP A 1 103 ? 16.312 -7.859 7.234 1 98.31 103 ASP A O 1
ATOM 789 N N . ILE A 1 104 ? 16.672 -7.496 5.008 1 98.81 104 ILE A N 1
ATOM 790 C CA . ILE A 1 104 ? 15.266 -7.422 4.625 1 98.81 104 ILE A CA 1
ATOM 791 C C . ILE A 1 104 ? 14.805 -8.773 4.086 1 98.81 104 ILE A C 1
ATOM 793 O O . ILE A 1 104 ? 15.469 -9.367 3.232 1 98.81 104 ILE A O 1
ATOM 797 N N . LYS A 1 105 ? 13.719 -9.25 4.609 1 98.81 105 LYS A N 1
ATOM 798 C CA . LYS A 1 105 ? 13.141 -10.5 4.129 1 98.81 105 LYS A CA 1
ATOM 799 C C . LYS A 1 105 ? 11.781 -10.273 3.482 1 98.81 105 LYS A C 1
ATOM 801 O O . LYS A 1 105 ? 10.961 -9.516 4.004 1 98.81 105 LYS A O 1
ATOM 806 N N . VAL A 1 106 ? 11.594 -10.898 2.369 1 98.88 106 VAL A N 1
ATOM 807 C CA . VAL A 1 106 ? 10.32 -10.828 1.648 1 98.88 106 VAL A CA 1
ATOM 808 C C . VAL A 1 106 ? 9.797 -12.234 1.385 1 98.88 106 VAL A C 1
ATOM 810 O O . VAL A 1 106 ? 10.562 -13.125 0.999 1 98.88 106 VAL A O 1
ATOM 813 N N . VAL A 1 107 ? 8.531 -12.453 1.614 1 98.88 107 VAL A N 1
ATOM 814 C CA . VAL A 1 107 ? 7.852 -13.703 1.276 1 98.88 107 VAL A CA 1
ATOM 815 C C . VAL A 1 107 ? 6.57 -13.398 0.505 1 98.88 107 VAL A C 1
ATOM 817 O O . VAL A 1 107 ? 5.758 -12.578 0.936 1 98.88 107 VAL A O 1
ATOM 820 N N . PHE A 1 108 ? 6.449 -13.977 -0.636 1 98.88 108 PHE A N 1
ATOM 821 C CA . PHE A 1 108 ? 5.164 -13.945 -1.322 1 98.88 108 PHE A CA 1
ATOM 822 C C . PHE A 1 108 ? 4.188 -14.922 -0.681 1 98.88 108 PHE A C 1
ATOM 824 O O . PHE A 1 108 ? 4.156 -16.109 -1.038 1 98.88 108 PHE A O 1
ATOM 831 N N . GLN A 1 109 ? 3.4 -14.414 0.205 1 98.44 109 GLN A N 1
ATOM 832 C CA . GLN A 1 109 ? 2.564 -15.25 1.059 1 98.44 109 GLN A CA 1
ATOM 833 C C . GLN A 1 109 ? 1.363 -15.789 0.291 1 98.44 109 GLN A C 1
ATOM 835 O O . GLN A 1 109 ? 0.984 -16.953 0.46 1 98.44 109 GLN A O 1
ATOM 840 N N . ASP A 1 110 ? 0.698 -14.984 -0.454 1 98.12 110 ASP A N 1
ATOM 841 C CA . ASP A 1 110 ? -0.445 -15.352 -1.283 1 98.12 110 ASP A CA 1
ATOM 842 C C . ASP A 1 110 ? -0.329 -14.75 -2.682 1 98.12 110 ASP A C 1
ATOM 844 O O . ASP A 1 110 ? 0.337 -13.734 -2.871 1 98.12 110 ASP A O 1
ATOM 848 N N . VAL A 1 111 ? -0.87 -15.492 -3.617 1 98.31 111 VAL A N 1
ATOM 849 C CA . VAL A 1 111 ? -0.883 -15.047 -5.008 1 98.31 111 VAL A CA 1
ATOM 850 C C . VAL A 1 111 ? -2.246 -15.336 -5.629 1 98.31 111 VAL A C 1
ATOM 852 O O . VAL A 1 111 ? -2.711 -16.484 -5.613 1 98.31 111 VAL A O 1
ATOM 855 N N . ILE A 1 112 ? -2.904 -14.312 -6.055 1 98.12 112 ILE A N 1
ATOM 856 C CA . ILE A 1 112 ? -4.117 -14.461 -6.852 1 98.12 112 ILE A CA 1
ATOM 857 C C . ILE A 1 112 ? -3.844 -14.047 -8.297 1 98.12 112 ILE A C 1
ATOM 859 O O . ILE A 1 112 ? -3.355 -12.945 -8.555 1 98.12 112 ILE A O 1
ATOM 863 N N . ALA A 1 113 ? -4.152 -14.984 -9.18 1 97 113 ALA A N 1
ATOM 864 C CA . ALA A 1 113 ? -3.805 -14.773 -10.578 1 97 113 ALA A CA 1
ATOM 865 C C . ALA A 1 113 ? -5.059 -14.617 -11.438 1 97 113 ALA A C 1
ATOM 867 O O . ALA A 1 113 ? -6.035 -15.352 -11.258 1 97 113 ALA A O 1
ATOM 868 N N . GLY A 1 114 ? -5.047 -13.555 -12.242 1 95.56 114 GLY A N 1
ATOM 869 C CA . GLY A 1 114 ? -5.957 -13.445 -13.367 1 95.56 114 GLY A CA 1
ATOM 870 C C . GLY A 1 114 ? -5.305 -13.773 -14.703 1 95.56 114 GLY A C 1
ATOM 871 O O . GLY A 1 114 ? -4.484 -14.695 -14.781 1 95.56 114 GLY A O 1
ATOM 872 N N . GLU A 1 115 ? -5.812 -13.148 -15.727 1 92.75 115 GLU A N 1
ATOM 873 C CA . GLU A 1 115 ? -5.195 -13.32 -17.031 1 92.75 115 GLU A CA 1
ATOM 874 C C . GLU A 1 115 ? -4.027 -12.359 -17.234 1 92.75 115 GLU A C 1
ATOM 876 O O . GLU A 1 115 ? -4.234 -11.172 -17.516 1 92.75 115 GLU A O 1
ATOM 881 N N . ASN A 1 116 ? -2.844 -12.773 -17.141 1 95.38 116 ASN A N 1
ATOM 882 C CA . ASN A 1 116 ? -1.612 -12.016 -17.312 1 95.38 116 ASN A CA 1
ATOM 883 C C . ASN A 1 116 ? -1.505 -10.867 -16.312 1 95.38 116 ASN A C 1
ATOM 885 O O . ASN A 1 116 ? -0.885 -9.844 -16.594 1 95.38 116 ASN A O 1
ATOM 889 N N . LYS A 1 117 ? -2.178 -10.961 -15.242 1 97.94 117 LYS A N 1
ATOM 890 C CA . LYS A 1 117 ? -2.145 -10.016 -14.141 1 97.94 117 LYS A CA 1
ATOM 891 C C . LYS A 1 117 ? -2.482 -10.695 -12.82 1 97.94 117 LYS A C 1
ATOM 893 O O . LYS A 1 117 ? -2.969 -11.828 -12.805 1 97.94 117 LYS A O 1
ATOM 898 N N . GLY A 1 118 ? -2.195 -10.023 -11.797 1 98.5 118 GLY A N 1
ATOM 899 C CA . GLY A 1 118 ? -2.527 -10.586 -10.5 1 98.5 118 GLY A CA 1
ATOM 900 C C . GLY A 1 118 ? -2.078 -9.719 -9.344 1 98.5 118 GLY A C 1
ATOM 901 O O . GLY A 1 118 ? -1.658 -8.57 -9.547 1 98.5 118 GLY A O 1
ATOM 902 N N . VAL A 1 119 ? -2.381 -10.25 -8.141 1 98.88 119 VAL A N 1
ATOM 903 C CA . VAL A 1 119 ? -1.99 -9.578 -6.902 1 98.88 119 VAL A CA 1
ATOM 904 C C . VAL A 1 119 ? -1.194 -10.547 -6.023 1 98.88 119 VAL A C 1
ATOM 906 O O . VAL A 1 119 ? -1.563 -11.711 -5.879 1 98.88 119 VAL A O 1
ATOM 909 N N . ILE A 1 120 ? -0.073 -10.07 -5.586 1 98.94 120 ILE A N 1
ATOM 910 C CA . ILE A 1 120 ? 0.763 -10.781 -4.625 1 98.94 120 ILE A CA 1
ATOM 911 C C . ILE A 1 120 ? 0.662 -10.109 -3.256 1 98.94 120 ILE A C 1
ATOM 913 O O . ILE A 1 120 ? 0.791 -8.891 -3.146 1 98.94 120 ILE A O 1
ATOM 917 N N . SER A 1 121 ? 0.333 -10.875 -2.225 1 98.88 121 SER A N 1
ATOM 918 C CA . SER A 1 121 ? 0.517 -10.43 -0.848 1 98.88 121 SER A CA 1
ATOM 919 C C . SER A 1 121 ? 1.953 -10.641 -0.383 1 98.88 121 SER A C 1
ATOM 921 O O . SER A 1 121 ? 2.316 -11.742 0.041 1 98.88 121 SER A O 1
ATOM 923 N N . ALA A 1 122 ? 2.707 -9.609 -0.429 1 98.94 122 ALA A N 1
ATOM 924 C CA . ALA A 1 122 ? 4.121 -9.703 -0.073 1 98.94 122 ALA A CA 1
ATOM 925 C C . ALA A 1 122 ? 4.34 -9.367 1.399 1 98.94 122 ALA A C 1
ATOM 927 O O . ALA A 1 122 ? 4.098 -8.234 1.827 1 98.94 122 ALA A O 1
ATOM 928 N N . LYS A 1 123 ? 4.746 -10.328 2.129 1 98.88 123 LYS A N 1
ATOM 929 C CA . LYS A 1 123 ? 5.16 -10.078 3.506 1 98.88 123 LYS A CA 1
ATOM 930 C C . LYS A 1 123 ? 6.598 -9.57 3.562 1 98.88 123 LYS A C 1
ATOM 932 O O . LYS A 1 123 ? 7.527 -10.273 3.16 1 98.88 123 LYS A O 1
ATOM 937 N N . ILE A 1 124 ? 6.75 -8.398 4.039 1 98.88 124 ILE A N 1
ATOM 938 C CA . ILE A 1 124 ? 8.062 -7.773 4.18 1 98.88 124 ILE A CA 1
ATOM 939 C C . ILE A 1 124 ? 8.43 -7.676 5.66 1 98.88 124 ILE A C 1
ATOM 941 O O . ILE A 1 124 ? 7.652 -7.16 6.465 1 98.88 124 ILE A O 1
ATOM 945 N N . THR A 1 125 ? 9.555 -8.156 6.012 1 98.62 125 THR A N 1
ATOM 946 C CA . THR A 1 125 ? 10.039 -8.133 7.387 1 98.62 125 THR A CA 1
ATOM 947 C C . THR A 1 125 ? 11.344 -7.34 7.488 1 98.62 125 THR A C 1
ATOM 949 O O . THR A 1 125 ? 12.312 -7.633 6.785 1 98.62 125 THR A O 1
ATOM 952 N N . MET A 1 126 ? 11.297 -6.332 8.312 1 97.38 126 MET A N 1
ATOM 953 C CA . MET A 1 126 ? 12.461 -5.531 8.68 1 97.38 126 MET A CA 1
ATOM 954 C C . MET A 1 126 ? 12.555 -5.371 10.195 1 97.38 126 MET A C 1
ATOM 956 O O . MET A 1 126 ? 11.594 -4.945 10.836 1 97.38 126 MET A O 1
ATOM 960 N N . ASP A 1 127 ? 13.703 -5.598 10.828 1 90.19 127 ASP A N 1
ATOM 961 C CA . ASP A 1 127 ? 13.969 -5.465 12.258 1 90.19 127 ASP A CA 1
ATOM 962 C C . ASP A 1 127 ? 12.875 -6.141 13.078 1 90.19 127 ASP A C 1
ATOM 964 O O . ASP A 1 127 ? 12.312 -5.531 13.992 1 90.19 127 ASP A O 1
ATOM 968 N N . LYS A 1 128 ? 12.359 -7.273 12.734 1 90.62 128 LYS A N 1
ATOM 969 C CA . LYS A 1 128 ? 11.438 -8.156 13.445 1 90.62 128 LYS A CA 1
ATOM 970 C C . LYS A 1 128 ? 9.992 -7.676 13.289 1 90.62 128 LYS A C 1
ATOM 972 O O . LYS A 1 128 ? 9.102 -8.133 14.016 1 90.62 128 LYS A O 1
ATOM 977 N N . LYS A 1 129 ? 9.805 -6.707 12.555 1 96.31 129 LYS A N 1
ATOM 978 C CA . LYS A 1 129 ? 8.453 -6.258 12.227 1 96.31 129 LYS A CA 1
ATOM 979 C C . LYS A 1 129 ? 8.086 -6.648 10.797 1 96.31 129 LYS A C 1
ATOM 981 O O . LYS A 1 129 ? 8.867 -6.449 9.867 1 96.31 129 LYS A O 1
ATOM 986 N N . SER A 1 130 ? 6.895 -7.223 10.688 1 98.06 130 SER A N 1
ATOM 987 C CA . SER A 1 130 ? 6.414 -7.613 9.359 1 98.06 130 SER A CA 1
ATOM 988 C C . SER A 1 130 ? 5.176 -6.816 8.969 1 98.06 130 SER A C 1
ATOM 990 O O . SER A 1 130 ? 4.426 -6.359 9.836 1 98.06 130 SER A O 1
ATOM 992 N N . THR A 1 131 ? 5.035 -6.641 7.719 1 98.44 131 THR A N 1
ATOM 993 C CA . THR A 1 131 ? 3.826 -6.066 7.137 1 98.44 131 THR A CA 1
ATOM 994 C C . THR A 1 131 ? 3.506 -6.723 5.797 1 98.44 131 THR A C 1
ATOM 996 O O . THR A 1 131 ? 4.395 -7.277 5.145 1 98.44 131 THR A O 1
ATOM 999 N N . ILE A 1 132 ? 2.221 -6.734 5.41 1 98.81 132 ILE A N 1
ATOM 1000 C CA . ILE A 1 132 ? 1.806 -7.227 4.098 1 98.81 132 ILE A CA 1
ATOM 1001 C C . ILE A 1 132 ? 1.591 -6.051 3.15 1 98.81 132 ILE A C 1
ATOM 1003 O O . ILE A 1 132 ? 0.851 -5.117 3.469 1 98.81 132 ILE A O 1
ATOM 1007 N N . VAL A 1 133 ? 2.279 -6.062 2.059 1 98.88 133 VAL A N 1
ATOM 1008 C CA . VAL A 1 133 ? 2.146 -5.07 0.995 1 98.88 133 VAL A CA 1
ATOM 1009 C C . VAL A 1 133 ? 1.56 -5.727 -0.253 1 98.88 133 VAL A C 1
ATOM 1011 O O . VAL A 1 133 ? 2.096 -6.719 -0.752 1 98.88 133 VAL A O 1
ATOM 1014 N N . PRO A 1 134 ? 0.413 -5.211 -0.731 1 98.94 134 PRO A N 1
ATOM 1015 C CA . PRO A 1 134 ? -0.062 -5.73 -2.016 1 98.94 134 PRO A CA 1
ATOM 1016 C C . PRO A 1 134 ? 0.828 -5.316 -3.186 1 98.94 134 PRO A C 1
ATOM 1018 O O . PRO A 1 134 ? 1.156 -4.137 -3.328 1 98.94 134 PRO A O 1
ATOM 1021 N N . LEU A 1 135 ? 1.238 -6.258 -3.953 1 98.94 135 LEU A N 1
ATOM 1022 C CA . LEU A 1 135 ? 1.883 -6.023 -5.242 1 98.94 135 LEU A CA 1
ATOM 1023 C C . LEU A 1 135 ? 0.957 -6.41 -6.391 1 98.94 135 LEU A C 1
ATOM 1025 O O . LEU A 1 135 ? 0.487 -7.547 -6.461 1 98.94 135 LEU A O 1
ATOM 1029 N N . THR A 1 136 ? 0.659 -5.48 -7.23 1 98.94 136 THR A N 1
ATOM 1030 C CA . THR A 1 136 ? -0.037 -5.805 -8.469 1 98.94 136 THR A CA 1
ATOM 1031 C C . THR A 1 136 ? 0.959 -6.109 -9.586 1 98.94 136 THR A C 1
ATOM 1033 O O . THR A 1 136 ? 1.935 -5.379 -9.773 1 98.94 136 THR A O 1
ATOM 1036 N N . TYR A 1 137 ? 0.714 -7.211 -10.289 1 98.81 137 TYR A N 1
ATOM 1037 C CA . TYR A 1 137 ? 1.66 -7.523 -11.359 1 98.81 137 TYR A CA 1
ATOM 1038 C C . TYR A 1 137 ? 0.946 -7.66 -12.695 1 98.81 137 TYR A C 1
ATOM 1040 O O . TYR A 1 137 ? -0.264 -7.895 -12.742 1 98.81 137 TYR A O 1
ATOM 1048 N N . THR A 1 138 ? 1.658 -7.453 -13.727 1 98.62 138 THR A N 1
ATOM 1049 C CA . THR A 1 138 ? 1.27 -7.703 -15.109 1 98.62 138 THR A CA 1
ATOM 1050 C C . THR A 1 138 ? 2.348 -8.5 -15.836 1 98.62 138 THR A C 1
ATOM 1052 O O . THR A 1 138 ? 3.504 -8.531 -15.414 1 98.62 138 THR A O 1
ATOM 1055 N N . ILE A 1 139 ? 1.901 -9.203 -16.797 1 97.56 139 ILE A N 1
ATOM 1056 C CA . ILE A 1 139 ? 2.785 -9.914 -17.703 1 97.56 139 ILE A CA 1
ATOM 1057 C C . ILE A 1 139 ? 2.555 -9.422 -19.141 1 97.56 139 ILE A C 1
ATOM 1059 O O . ILE A 1 139 ? 1.445 -9.523 -19.656 1 97.56 139 ILE A O 1
ATOM 1063 N N . LYS A 1 140 ? 3.514 -8.828 -19.656 1 97.31 140 LYS A N 1
ATOM 1064 C CA . LYS A 1 140 ? 3.484 -8.359 -21.047 1 97.31 140 LYS A CA 1
ATOM 1065 C C . LYS A 1 140 ? 4.773 -8.727 -21.781 1 97.31 140 LYS A C 1
ATOM 1067 O O . LYS A 1 140 ? 5.871 -8.453 -21.281 1 97.31 140 LYS A O 1
ATOM 1072 N N . ASP A 1 141 ? 4.676 -9.406 -22.969 1 96.62 141 ASP A N 1
ATOM 1073 C CA . ASP A 1 141 ? 5.828 -9.789 -23.781 1 96.62 141 ASP A CA 1
ATOM 1074 C C . ASP A 1 141 ? 6.844 -10.578 -22.953 1 96.62 141 ASP A C 1
ATOM 1076 O O . ASP A 1 141 ? 8.039 -10.273 -22.969 1 96.62 141 ASP A O 1
ATOM 1080 N N . ASN A 1 142 ? 6.375 -11.453 -22.156 1 95.69 142 ASN A N 1
ATOM 1081 C CA . ASN A 1 142 ? 7.156 -12.367 -21.328 1 95.69 142 ASN A CA 1
ATOM 1082 C C . ASN A 1 142 ? 7.91 -11.617 -20.219 1 95.69 142 ASN A C 1
ATOM 1084 O O . ASN A 1 142 ? 8.922 -12.102 -19.719 1 95.69 142 ASN A O 1
ATOM 1088 N N . LYS A 1 143 ? 7.441 -10.43 -19.938 1 98.19 143 LYS A N 1
ATOM 1089 C CA . LYS A 1 143 ? 8.016 -9.656 -18.844 1 98.19 143 LYS A CA 1
ATOM 1090 C C . LYS A 1 143 ? 7.023 -9.523 -17.688 1 98.19 143 LYS A C 1
ATOM 1092 O O . LYS A 1 143 ? 5.879 -9.109 -17.891 1 98.19 143 LYS A O 1
ATOM 1097 N N . PHE A 1 144 ? 7.512 -9.969 -16.609 1 98.56 144 PHE A N 1
ATOM 1098 C CA . PHE A 1 144 ? 6.762 -9.883 -15.359 1 98.56 144 PHE A CA 1
ATOM 1099 C C . PHE A 1 144 ? 7.164 -8.633 -14.57 1 98.56 144 PHE A C 1
ATOM 1101 O O . PHE A 1 144 ? 8.352 -8.383 -14.359 1 98.56 144 PHE A O 1
ATOM 1108 N N . GLU A 1 145 ? 6.164 -7.816 -14.148 1 98.88 145 GLU A N 1
ATOM 1109 C CA . GLU A 1 145 ? 6.41 -6.648 -13.305 1 98.88 145 GLU A CA 1
ATOM 1110 C C . GLU A 1 145 ? 5.391 -6.566 -12.172 1 98.88 145 GLU A C 1
ATOM 1112 O O . GLU A 1 145 ? 4.18 -6.551 -12.414 1 98.88 145 GLU A O 1
ATOM 1117 N N . ALA A 1 146 ? 5.863 -6.578 -10.977 1 98.94 146 ALA A N 1
ATOM 1118 C CA . ALA A 1 146 ? 5.035 -6.375 -9.797 1 98.94 146 ALA A CA 1
ATOM 1119 C C . ALA A 1 146 ? 5.379 -5.066 -9.094 1 98.94 146 ALA A C 1
ATOM 1121 O O . ALA A 1 146 ? 6.555 -4.723 -8.961 1 98.94 146 ALA A O 1
ATOM 1122 N N . LYS A 1 147 ? 4.344 -4.312 -8.648 1 98.94 147 LYS A N 1
ATOM 1123 C CA . LYS A 1 147 ? 4.559 -3.014 -8.016 1 98.94 147 LYS A CA 1
ATOM 1124 C C . LYS A 1 147 ? 3.68 -2.855 -6.777 1 98.94 147 LYS A C 1
ATOM 1126 O O . LYS A 1 147 ? 2.557 -3.361 -6.738 1 98.94 147 LYS A O 1
ATOM 1131 N N . GLY A 1 148 ? 4.168 -2.178 -5.828 1 98.88 148 GLY A N 1
ATOM 1132 C CA . GLY A 1 148 ? 3.443 -1.813 -4.621 1 98.88 148 GLY A CA 1
ATOM 1133 C C . GLY A 1 148 ? 4.07 -0.65 -3.879 1 98.88 148 GLY A C 1
ATOM 1134 O O . GLY A 1 148 ? 5.02 -0.035 -4.363 1 98.88 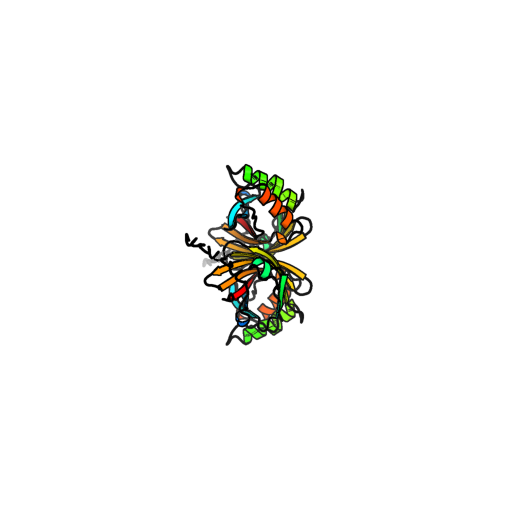148 GLY A O 1
ATOM 1135 N N . GLN A 1 149 ? 3.475 -0.308 -2.734 1 98.94 149 GLN A N 1
ATOM 1136 C CA . GLN A 1 149 ? 3.955 0.822 -1.946 1 98.94 149 GLN A CA 1
ATOM 1137 C C . GLN A 1 149 ? 4.109 0.443 -0.476 1 98.94 149 GLN A C 1
ATOM 1139 O O . GLN A 1 149 ? 3.252 -0.242 0.087 1 98.94 149 GLN A O 1
ATOM 1144 N N . LEU A 1 150 ? 5.215 0.888 0.03 1 98.88 150 LEU A N 1
ATOM 1145 C CA . LEU A 1 150 ? 5.547 0.652 1.431 1 98.88 150 LEU A CA 1
ATOM 1146 C C . LEU A 1 150 ? 5.668 1.97 2.189 1 98.88 150 LEU A C 1
ATOM 1148 O O . LEU A 1 150 ? 6.254 2.93 1.688 1 98.88 150 LEU A O 1
ATOM 1152 N N . ASP A 1 151 ? 5.086 2.021 3.41 1 98.88 151 ASP A N 1
ATOM 1153 C CA . ASP A 1 151 ? 5.258 3.143 4.328 1 98.88 151 ASP A CA 1
ATOM 1154 C C . ASP A 1 151 ? 6.312 2.828 5.387 1 98.88 151 ASP A C 1
ATOM 1156 O O . ASP A 1 151 ? 6.125 1.932 6.211 1 98.88 151 ASP A O 1
ATOM 1160 N N . LEU A 1 152 ? 7.352 3.59 5.391 1 98.75 152 LEU A N 1
ATOM 1161 C CA . LEU A 1 152 ? 8.477 3.311 6.277 1 98.75 152 LEU A CA 1
ATOM 1162 C C . LEU A 1 152 ? 8.094 3.562 7.734 1 98.75 152 LEU A C 1
ATOM 1164 O O . LEU A 1 152 ? 8.773 3.088 8.648 1 98.75 152 LEU A O 1
ATOM 1168 N N . HIS A 1 153 ? 7.008 4.293 7.957 1 98.5 153 HIS A N 1
ATOM 1169 C CA . HIS A 1 153 ? 6.551 4.504 9.328 1 98.5 153 HIS A CA 1
ATOM 1170 C C . HIS A 1 153 ? 5.977 3.223 9.914 1 98.5 153 HIS A C 1
ATOM 1172 O O . HIS A 1 153 ? 5.68 3.164 11.117 1 98.5 153 HIS A O 1
ATOM 1178 N N . THR A 1 154 ? 5.871 2.225 9.094 1 98.25 154 THR A N 1
ATOM 1179 C CA . THR A 1 154 ? 5.527 0.891 9.57 1 98.25 154 THR A CA 1
ATOM 1180 C C . THR A 1 154 ? 6.57 0.389 10.562 1 98.25 154 THR A C 1
ATOM 1182 O O . THR A 1 154 ? 6.25 -0.381 11.477 1 98.25 154 THR A O 1
ATOM 1185 N N . PHE A 1 155 ? 7.758 0.863 10.383 1 97.94 155 PHE A N 1
ATOM 1186 C CA . PHE A 1 155 ? 8.883 0.34 11.156 1 97.94 155 PHE A CA 1
ATOM 1187 C C . PHE A 1 155 ? 9.328 1.345 12.211 1 97.94 155 PHE A C 1
ATOM 1189 O O . PHE A 1 155 ? 9.352 2.551 11.961 1 97.94 155 PHE A O 1
ATOM 1196 N N . LYS A 1 156 ? 9.711 0.885 13.328 1 95.62 156 LYS A N 1
ATOM 1197 C CA . LYS A 1 156 ? 9.945 1.692 14.523 1 95.62 156 LYS A CA 1
ATOM 1198 C C . LYS A 1 156 ? 10.984 2.775 14.258 1 95.62 156 LYS A C 1
ATOM 1200 O O . LYS A 1 156 ? 10.875 3.891 14.773 1 95.62 156 LYS A O 1
ATOM 1205 N N . ASN A 1 157 ? 11.969 2.486 13.445 1 97.56 157 ASN A N 1
ATOM 1206 C CA . ASN A 1 157 ? 13.062 3.43 13.219 1 97.56 157 ASN A CA 1
ATOM 1207 C C . ASN A 1 157 ? 12.844 4.234 11.938 1 97.56 157 ASN A C 1
ATOM 1209 O O . ASN A 1 157 ? 13.758 4.93 11.477 1 97.56 157 ASN A O 1
ATOM 1213 N N . GLY A 1 158 ? 11.672 4.156 11.375 1 98.19 158 GLY A N 1
ATOM 1214 C CA . GLY A 1 158 ? 11.398 4.82 10.109 1 98.19 158 GLY A CA 1
ATOM 1215 C C . GLY A 1 158 ? 11.625 6.32 10.164 1 98.19 158 GLY A C 1
ATOM 1216 O O . GLY A 1 158 ? 12.359 6.875 9.344 1 98.19 158 GLY A O 1
ATOM 1217 N N . SER A 1 159 ? 11.062 6.922 11.195 1 98.06 159 SER A N 1
ATOM 1218 C CA . SER A 1 159 ? 11.18 8.367 11.328 1 98.06 159 SER A CA 1
ATOM 1219 C C . SER A 1 159 ? 12.633 8.781 11.555 1 98.06 159 SER A C 1
ATOM 1221 O O . SER A 1 159 ? 13.109 9.734 10.938 1 98.06 159 SER A O 1
ATOM 1223 N N . LYS A 1 160 ? 13.258 8.086 12.406 1 98.25 160 LYS A N 1
ATOM 1224 C CA . LYS A 1 160 ? 14.656 8.383 12.711 1 98.25 160 LYS A CA 1
ATOM 1225 C C . LYS A 1 160 ? 15.531 8.242 11.469 1 98.25 160 LYS A C 1
ATOM 1227 O O . LYS A 1 160 ? 16.391 9.086 11.211 1 98.25 160 LYS A O 1
ATOM 1232 N N . ALA A 1 161 ? 15.328 7.184 10.734 1 98.75 161 ALA A N 1
ATOM 1233 C CA . ALA A 1 161 ? 16.125 6.91 9.539 1 98.75 161 ALA A CA 1
ATOM 1234 C C . ALA A 1 161 ? 15.891 7.973 8.469 1 98.75 161 ALA A C 1
ATOM 1236 O O . ALA A 1 161 ? 16.828 8.422 7.816 1 98.75 161 ALA A O 1
ATOM 1237 N N . LEU A 1 162 ? 14.656 8.391 8.32 1 98.75 162 LEU A N 1
ATOM 1238 C CA . LEU A 1 162 ? 14.32 9.406 7.332 1 98.75 162 LEU A CA 1
ATOM 1239 C C . LEU A 1 162 ? 14.938 10.75 7.703 1 98.75 162 LEU A C 1
ATOM 1241 O O . LEU A 1 162 ? 15.43 11.477 6.832 1 98.75 162 LEU A O 1
ATOM 1245 N N . LYS A 1 163 ? 14.922 11.078 8.953 1 98.5 163 LYS A N 1
ATOM 1246 C CA . LYS A 1 163 ? 15.555 12.312 9.414 1 98.5 163 LYS A CA 1
ATOM 1247 C C . LYS A 1 163 ? 17.062 12.266 9.203 1 98.5 163 LYS A C 1
ATOM 1249 O O . LYS A 1 163 ? 17.672 13.242 8.742 1 98.5 163 LYS A O 1
ATOM 1254 N N . ALA A 1 164 ? 17.656 11.141 9.555 1 98.75 164 ALA A N 1
ATOM 1255 C CA . ALA A 1 164 ? 19.094 10.984 9.352 1 98.75 164 ALA A CA 1
ATOM 1256 C C . ALA A 1 164 ? 19.469 11.195 7.887 1 98.75 164 ALA A C 1
ATOM 1258 O O . ALA A 1 164 ? 20.453 11.859 7.582 1 98.75 164 ALA A O 1
ATOM 1259 N N . LEU A 1 165 ? 18.656 10.625 7.02 1 98.75 165 LEU A N 1
ATOM 1260 C CA . LEU A 1 165 ? 18.906 10.758 5.586 1 98.75 165 LEU A CA 1
ATOM 1261 C C . LEU A 1 165 ? 18.812 12.211 5.145 1 98.75 165 LEU A C 1
ATOM 1263 O O . LEU A 1 165 ? 19.703 12.711 4.449 1 98.75 165 LEU A O 1
ATOM 1267 N N . SER A 1 166 ? 17.781 12.875 5.551 1 98.06 166 SER A N 1
ATOM 1268 C CA . SER A 1 166 ? 17.594 14.258 5.133 1 98.06 166 SER A CA 1
ATOM 1269 C C . SER A 1 166 ? 18.688 15.156 5.711 1 98.06 166 SER A C 1
ATOM 1271 O O . SER A 1 166 ? 19.078 16.156 5.094 1 98.06 166 SER A O 1
ATOM 1273 N N . ASP A 1 167 ? 19.219 14.82 6.848 1 98.06 167 ASP A N 1
ATOM 1274 C CA . ASP A 1 167 ? 20.266 15.617 7.504 1 98.06 167 ASP A CA 1
ATOM 1275 C C . ASP A 1 167 ? 21.578 15.555 6.727 1 98.06 167 ASP A C 1
ATOM 1277 O O . ASP A 1 167 ? 22.312 16.531 6.664 1 98.06 167 ASP A O 1
ATOM 1281 N N . VAL A 1 168 ? 21.844 14.469 6.07 1 97.94 168 VAL A N 1
ATOM 1282 C CA . VAL A 1 168 ? 23.141 14.312 5.422 1 97.94 168 VAL A CA 1
ATOM 1283 C C . VAL A 1 168 ? 23.031 14.656 3.939 1 97.94 168 VAL A C 1
ATOM 1285 O O . VAL A 1 168 ? 24.031 14.781 3.24 1 97.94 168 VAL A O 1
ATOM 1288 N N . ALA A 1 169 ? 21.797 14.797 3.426 1 97.19 169 ALA A N 1
ATOM 1289 C CA . ALA A 1 169 ? 21.547 15.039 2.006 1 97.19 169 ALA A CA 1
ATOM 1290 C C . ALA A 1 169 ? 20.906 16.406 1.785 1 97.19 169 ALA A C 1
ATOM 1292 O O . ALA A 1 169 ? 19.688 16.516 1.684 1 97.19 169 ALA A O 1
ATOM 1293 N N . ALA A 1 170 ? 21.703 17.375 1.589 1 92.19 170 ALA A N 1
ATOM 1294 C CA . ALA A 1 170 ? 21.219 18.75 1.463 1 92.19 170 ALA A CA 1
ATOM 1295 C C . ALA A 1 170 ? 20.172 18.859 0.359 1 92.19 170 ALA A C 1
ATOM 1297 O O . ALA A 1 170 ? 19.234 19.656 0.461 1 92.19 170 ALA A O 1
ATOM 1298 N N . GLY A 1 171 ? 20.312 18.078 -0.599 1 95.12 171 GLY A N 1
ATOM 1299 C CA . GLY A 1 171 ? 19.391 18.078 -1.727 1 95.12 171 GLY A CA 1
ATOM 1300 C C . GLY A 1 171 ? 17.984 17.656 -1.35 1 95.12 171 GLY A C 1
ATOM 1301 O O . GLY A 1 171 ? 17.047 17.828 -2.133 1 95.12 171 GLY A O 1
ATOM 1302 N N . HIS A 1 172 ? 17.781 17.172 -0.15 1 97 172 HIS A N 1
ATOM 1303 C CA . HIS A 1 172 ? 16.469 16.734 0.303 1 97 172 HIS A CA 1
ATOM 1304 C C . HIS A 1 172 ? 15.641 17.922 0.782 1 97 172 HIS A C 1
ATOM 1306 O O . HIS A 1 172 ? 14.414 17.812 0.91 1 97 172 HIS A O 1
ATOM 1312 N N . GLY A 1 173 ? 16.328 19.062 1.1 1 95.88 173 GLY A N 1
ATOM 1313 C CA . GLY A 1 173 ? 15.586 20.203 1.607 1 95.88 173 GLY A CA 1
ATOM 1314 C C . GLY A 1 173 ? 14.859 19.906 2.908 1 95.88 173 GLY A C 1
ATOM 1315 O O . GLY A 1 173 ? 13.758 20.406 3.129 1 95.88 173 GLY A O 1
ATOM 1316 N N . GLY A 1 174 ? 15.414 18.969 3.68 1 96.5 174 GLY A N 1
ATOM 1317 C CA . GLY A 1 174 ? 14.891 18.703 5.008 1 96.5 174 GLY A CA 1
ATOM 1318 C C . GLY A 1 174 ? 13.781 17.656 5.008 1 96.5 174 GLY A C 1
ATOM 1319 O O . GLY A 1 174 ? 13.234 17.328 6.059 1 96.5 174 GLY A O 1
ATOM 1320 N N . ILE A 1 175 ? 13.508 17.125 3.787 1 96.94 175 ILE A N 1
ATOM 1321 C CA . ILE A 1 175 ? 12.383 16.188 3.758 1 96.94 175 ILE A CA 1
ATOM 1322 C C . ILE A 1 175 ? 12.805 14.906 3.045 1 96.94 175 ILE A C 1
ATOM 1324 O O . ILE A 1 175 ? 13.227 14.945 1.889 1 96.94 175 ILE A O 1
ATOM 1328 N N . SER A 1 176 ? 12.68 13.734 3.678 1 98.56 176 SER A N 1
ATOM 1329 C CA . SER A 1 176 ? 12.625 12.383 3.129 1 98.56 176 SER A CA 1
ATOM 1330 C C . SER A 1 176 ? 11.273 11.734 3.387 1 98.56 176 SER A C 1
ATOM 1332 O O . SER A 1 176 ? 10.828 11.641 4.531 1 98.56 176 SER A O 1
ATOM 1334 N N . TRP A 1 177 ? 10.664 11.383 2.375 1 98.81 177 TRP A N 1
ATOM 1335 C CA . TRP A 1 177 ? 9.289 10.914 2.486 1 98.81 177 TRP A CA 1
ATOM 1336 C C . TRP A 1 177 ? 9.242 9.461 2.949 1 98.81 177 TRP A C 1
ATOM 1338 O O . TRP A 1 177 ? 10.133 8.672 2.621 1 98.81 177 TRP A O 1
ATOM 1348 N N . PRO A 1 178 ? 8.18 9.094 3.645 1 98.81 178 PRO A N 1
ATOM 1349 C CA . PRO A 1 178 ? 8.086 7.711 4.121 1 98.81 178 PRO A CA 1
ATOM 1350 C C . PRO A 1 178 ? 7.629 6.742 3.033 1 98.81 178 PRO A C 1
ATOM 1352 O O . PRO A 1 178 ? 7.703 5.523 3.217 1 98.81 178 PRO A O 1
ATOM 1355 N N . LEU A 1 179 ? 7.141 7.234 1.961 1 98.94 179 LEU A N 1
ATOM 1356 C CA . LEU A 1 179 ? 6.617 6.414 0.874 1 98.94 179 LEU A CA 1
ATOM 1357 C C . LEU A 1 179 ? 7.754 5.82 0.048 1 98.94 179 LEU A C 1
ATOM 1359 O O . LEU A 1 179 ? 8.664 6.539 -0.369 1 98.94 179 LEU A O 1
ATOM 1363 N N . VAL A 1 180 ? 7.715 4.555 -0.111 1 98.94 180 VAL A N 1
ATOM 1364 C CA . VAL A 1 180 ? 8.641 3.865 -1.007 1 98.94 180 VAL A CA 1
ATOM 1365 C C . VAL A 1 180 ? 7.852 3.055 -2.033 1 98.94 180 VAL A C 1
ATOM 1367 O O . VAL A 1 180 ? 7.035 2.205 -1.67 1 98.94 180 VAL A O 1
ATOM 1370 N N . ASP A 1 181 ? 8.023 3.383 -3.322 1 98.94 181 ASP A N 1
ATOM 1371 C CA . ASP A 1 181 ? 7.555 2.488 -4.379 1 98.94 181 ASP A CA 1
ATOM 1372 C C . ASP A 1 181 ? 8.508 1.31 -4.559 1 98.94 181 ASP A C 1
ATOM 1374 O O . ASP A 1 181 ? 9.719 1.497 -4.664 1 98.94 181 ASP A O 1
ATOM 1378 N N . ILE A 1 182 ? 7.938 0.105 -4.562 1 98.88 182 ILE A N 1
ATOM 1379 C CA . ILE A 1 182 ? 8.766 -1.084 -4.73 1 98.88 182 ILE A CA 1
ATOM 1380 C C . ILE A 1 182 ? 8.359 -1.825 -6 1 98.88 182 ILE A C 1
ATOM 1382 O O . ILE A 1 182 ? 7.184 -1.814 -6.383 1 98.88 182 ILE A O 1
ATOM 1386 N N . SER A 1 183 ? 9.328 -2.459 -6.582 1 98.88 183 SER A N 1
ATOM 1387 C CA . SER A 1 183 ? 9.07 -3.207 -7.809 1 98.88 183 SER A CA 1
ATOM 1388 C C . SER A 1 183 ? 9.898 -4.488 -7.855 1 98.88 183 SER A C 1
ATOM 1390 O O . SER A 1 183 ? 11.047 -4.508 -7.41 1 98.88 183 SER A O 1
ATOM 1392 N N . PHE A 1 184 ? 9.312 -5.516 -8.344 1 98.94 184 PHE A N 1
ATOM 1393 C CA . PHE A 1 184 ? 9.984 -6.754 -8.719 1 98.94 184 PHE A CA 1
ATOM 1394 C C . PHE A 1 184 ? 9.773 -7.059 -10.195 1 98.94 184 PHE A C 1
ATOM 1396 O O . PHE A 1 184 ? 8.641 -7.082 -10.68 1 98.94 184 PHE A O 1
ATOM 1403 N N . ASN A 1 185 ? 10.883 -7.289 -10.859 1 98.88 185 ASN A N 1
ATOM 1404 C CA . ASN A 1 185 ? 10.836 -7.57 -12.289 1 98.88 185 ASN A CA 1
ATOM 1405 C C . ASN A 1 185 ? 11.562 -8.867 -12.633 1 98.88 185 ASN A C 1
ATOM 1407 O O . ASN A 1 185 ? 12.594 -9.18 -12.031 1 98.88 185 ASN A O 1
ATOM 1411 N N . ALA A 1 186 ? 11.008 -9.523 -13.617 1 98.75 186 ALA A N 1
ATOM 1412 C CA . ALA A 1 186 ? 11.617 -10.758 -14.102 1 98.75 186 ALA A CA 1
ATOM 1413 C C . ALA A 1 186 ? 11.18 -11.062 -15.531 1 98.75 186 ALA A C 1
ATOM 1415 O O . ALA A 1 186 ? 10.078 -10.703 -15.938 1 98.75 186 ALA A O 1
ATOM 1416 N N . ASP A 1 187 ? 12.039 -11.734 -16.281 1 98.25 187 ASP A N 1
ATOM 1417 C CA . ASP A 1 187 ? 11.656 -12.312 -17.562 1 98.25 187 ASP A CA 1
ATOM 1418 C C . ASP A 1 187 ? 11.195 -13.766 -17.391 1 98.25 187 ASP A C 1
ATOM 1420 O O . ASP A 1 187 ? 11.812 -14.531 -16.656 1 98.25 187 ASP A O 1
ATOM 1424 N N . LEU A 1 188 ? 10.102 -14.055 -18.078 1 96.06 188 LEU A N 1
ATOM 1425 C CA . LEU A 1 188 ? 9.664 -15.453 -18.094 1 96.06 188 LEU A CA 1
ATOM 1426 C C . LEU A 1 188 ? 10.594 -16.297 -18.953 1 96.06 188 LEU A C 1
ATOM 1428 O O . LEU A 1 188 ? 11.039 -15.859 -20.016 1 96.06 188 LEU A O 1
ATOM 1432 N N . ALA A 1 189 ? 10.773 -17.578 -18.422 1 90.94 189 ALA A N 1
ATOM 1433 C CA . ALA A 1 189 ? 11.617 -18.5 -19.172 1 90.94 189 ALA A CA 1
ATOM 1434 C C . ALA A 1 189 ? 10.859 -19.094 -20.359 1 90.94 189 ALA A C 1
ATOM 1436 O O . ALA A 1 189 ? 9.656 -19.359 -20.266 1 90.94 189 ALA A O 1
ATOM 1437 N N . GLU A 1 190 ? 11.289 -18.984 -21.594 1 73.44 190 GLU A N 1
ATOM 1438 C CA . GLU A 1 190 ? 10.727 -19.562 -22.812 1 73.44 190 GLU A CA 1
ATOM 1439 C C . GLU A 1 190 ? 10.82 -21.078 -22.797 1 73.44 190 GLU A C 1
ATOM 1441 O O . GLU A 1 190 ? 11.695 -21.656 -22.156 1 73.44 190 GLU A O 1
ATOM 1446 N N . MET B 1 1 ? 5.957 79.125 14.461 1 40.5 1 MET B N 1
ATOM 1447 C CA . MET B 1 1 ? 5.387 77.875 14.984 1 40.5 1 MET B CA 1
ATOM 1448 C C . MET B 1 1 ? 5.316 76.812 13.898 1 40.5 1 MET B C 1
ATOM 1450 O O . MET B 1 1 ? 4.582 77 12.914 1 40.5 1 MET B O 1
ATOM 1454 N N . LYS B 1 2 ? 6.512 76.25 13.609 1 50.53 2 LYS B N 1
ATOM 1455 C CA . LYS B 1 2 ? 6.75 75.188 12.633 1 50.53 2 LYS B CA 1
ATOM 1456 C C . LYS B 1 2 ? 5.879 73.938 12.914 1 50.53 2 LYS B C 1
ATOM 1458 O O . LYS B 1 2 ? 5.902 73.375 14.016 1 50.53 2 LYS B O 1
ATOM 1463 N N . LYS B 1 3 ? 4.723 73.812 12.289 1 52.28 3 LYS B N 1
ATOM 1464 C CA . LYS B 1 3 ? 3.828 72.625 12.312 1 52.28 3 LYS B CA 1
ATOM 1465 C C . LYS B 1 3 ? 4.574 71.375 11.945 1 52.28 3 LYS B C 1
ATOM 1467 O O . LYS B 1 3 ? 5.16 71.25 10.867 1 52.28 3 LYS B O 1
ATOM 1472 N N . ILE B 1 4 ? 5.199 70.688 12.93 1 53.5 4 ILE B N 1
ATOM 1473 C CA . ILE B 1 4 ? 5.785 69.375 12.758 1 53.5 4 ILE B CA 1
ATOM 1474 C C . ILE B 1 4 ? 4.723 68.375 12.266 1 53.5 4 ILE B C 1
ATOM 1476 O O . ILE B 1 4 ? 3.703 68.188 12.93 1 53.5 4 ILE B O 1
ATOM 1480 N N . LEU B 1 5 ? 4.551 68.125 10.969 1 52.44 5 LEU B N 1
ATOM 1481 C CA . LEU B 1 5 ? 3.754 67.062 10.383 1 52.44 5 LEU B CA 1
ATOM 1482 C C . LEU B 1 5 ? 4.227 65.688 10.883 1 52.44 5 LEU B C 1
ATOM 1484 O O . LEU B 1 5 ? 5.359 65.312 10.625 1 52.44 5 LEU B O 1
ATOM 1488 N N . VAL B 1 6 ? 3.803 65.25 12.062 1 55.19 6 VAL B N 1
ATOM 1489 C CA . VAL B 1 6 ? 4.02 63.875 12.516 1 55.19 6 VAL B CA 1
ATOM 1490 C C . VAL B 1 6 ? 3.375 62.906 11.539 1 55.19 6 VAL B C 1
ATOM 1492 O O . VAL B 1 6 ? 2.16 62.938 11.328 1 55.19 6 VAL B O 1
ATOM 1495 N N . SER B 1 7 ? 4.078 62.469 10.523 1 52.47 7 SER B N 1
ATOM 1496 C CA . SER B 1 7 ? 3.646 61.344 9.688 1 52.47 7 SER B CA 1
ATOM 1497 C C . SER B 1 7 ? 3.381 60.094 10.523 1 52.47 7 SER B C 1
ATOM 1499 O O . SER B 1 7 ? 4.254 59.625 11.266 1 52.47 7 SER B O 1
ATOM 1501 N N . VAL B 1 8 ? 2.137 59.875 10.977 1 53.66 8 VAL B N 1
ATOM 1502 C CA . VAL B 1 8 ? 1.735 58.625 11.586 1 53.66 8 VAL B CA 1
ATOM 1503 C C . VAL B 1 8 ? 1.971 57.469 10.594 1 53.66 8 VAL B C 1
ATOM 1505 O O . VAL B 1 8 ? 1.392 57.469 9.508 1 53.66 8 VAL B O 1
ATOM 1508 N N . LEU B 1 9 ? 3.137 56.844 10.57 1 51.75 9 LEU B N 1
ATOM 1509 C CA . LEU B 1 9 ? 3.348 55.594 9.883 1 51.75 9 LEU B CA 1
ATOM 1510 C C . LEU B 1 9 ? 2.348 54.531 10.359 1 51.75 9 LEU B C 1
ATOM 1512 O O . LEU B 1 9 ? 2.371 54.125 11.523 1 51.75 9 LEU B O 1
ATOM 1516 N N . SER B 1 10 ? 1.188 54.438 9.766 1 51.81 10 SER B N 1
ATOM 1517 C CA . SER B 1 10 ? 0.266 53.312 9.969 1 51.81 10 SER B CA 1
ATOM 1518 C C . SER B 1 10 ? 0.928 52 9.641 1 51.81 10 SER B C 1
ATOM 1520 O O . SER B 1 10 ? 1.355 51.75 8.508 1 51.81 10 SER B O 1
ATOM 1522 N N . SER B 1 11 ? 1.581 51.375 10.508 1 50.72 11 SER B N 1
ATOM 1523 C CA . SER B 1 11 ? 2.025 50 10.305 1 50.72 11 SER B CA 1
ATOM 1524 C C . SER B 1 11 ? 0.857 49.094 9.945 1 50.72 11 SER B C 1
ATOM 1526 O O . SER B 1 11 ? -0.085 48.938 10.727 1 50.72 11 SER B O 1
ATOM 1528 N N . CYS B 1 12 ? 0.488 48.906 8.68 1 47.09 12 CYS B N 1
ATOM 1529 C CA . CYS B 1 12 ? -0.381 47.844 8.242 1 47.09 12 CYS B CA 1
ATOM 1530 C C . CYS B 1 12 ? 0.108 46.5 8.789 1 47.09 12 CYS B C 1
ATOM 1532 O O . CYS B 1 12 ? 1.118 45.969 8.32 1 47.09 12 CYS B O 1
ATOM 1534 N N . LEU B 1 13 ? -0.091 46.25 9.992 1 45.28 13 LEU B N 1
ATOM 1535 C CA . LEU B 1 13 ? 0.083 44.875 10.453 1 45.28 13 LEU B CA 1
ATOM 1536 C C . LEU B 1 13 ? -0.624 43.906 9.516 1 45.28 13 LEU B C 1
ATOM 1538 O O . LEU B 1 13 ? -1.854 43.906 9.438 1 45.28 13 LEU B O 1
ATOM 1542 N N . LEU B 1 14 ? -0.07 43.594 8.359 1 43.56 14 LEU B N 1
ATOM 1543 C CA . LEU B 1 14 ? -0.523 42.406 7.637 1 43.56 14 LEU B CA 1
ATOM 1544 C C . LEU B 1 14 ? -0.787 41.25 8.602 1 43.56 14 LEU B C 1
ATOM 1546 O O . LEU B 1 14 ? 0.152 40.656 9.133 1 43.56 14 LEU B O 1
ATOM 1550 N N . ALA B 1 15 ? -1.759 41.375 9.438 1 42.16 15 ALA B N 1
ATOM 1551 C CA . ALA B 1 15 ? -2.205 40.125 10.078 1 42.16 15 ALA B CA 1
ATOM 1552 C C . ALA B 1 15 ? -2.188 38.969 9.102 1 42.16 15 ALA B C 1
ATOM 1554 O O . ALA B 1 15 ? -2.91 38.969 8.102 1 42.16 15 ALA B O 1
ATOM 1555 N N . SER B 1 16 ? -1.1 38.375 8.789 1 45.56 16 SER B N 1
ATOM 1556 C CA . SER B 1 16 ? -1.16 37.094 8.141 1 45.56 16 SER B CA 1
ATOM 1557 C C . SER B 1 16 ? -2.348 36.281 8.641 1 45.56 16 SER B C 1
ATOM 1559 O O . SER B 1 16 ? -2.395 35.875 9.812 1 45.56 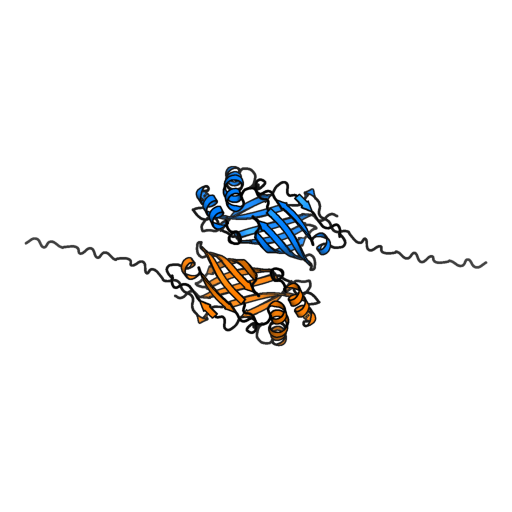16 SER B O 1
ATOM 1561 N N . ALA B 1 17 ? -3.588 36.625 8.328 1 45.62 17 ALA B N 1
ATOM 1562 C CA . ALA B 1 17 ? -4.719 35.75 8.586 1 45.62 17 ALA B CA 1
ATOM 1563 C C . ALA B 1 17 ? -4.266 34.281 8.688 1 45.62 17 ALA B C 1
ATOM 1565 O O . ALA B 1 17 ? -3.781 33.719 7.707 1 45.62 17 ALA B O 1
ATOM 1566 N N . LEU B 1 18 ? -3.609 33.906 9.711 1 50.09 18 LEU B N 1
ATOM 1567 C CA . LEU B 1 18 ? -3.338 32.5 9.984 1 50.09 18 LEU B CA 1
ATOM 1568 C C . LEU B 1 18 ? -4.496 31.609 9.516 1 50.09 18 LEU B C 1
ATOM 1570 O O . LEU B 1 18 ? -5.555 31.594 10.148 1 50.09 18 LEU B O 1
ATOM 1574 N N . SER B 1 19 ? -4.816 31.688 8.188 1 61.56 19 SER B N 1
ATOM 1575 C CA . SER B 1 19 ? -5.91 30.922 7.602 1 61.56 19 SER B CA 1
ATOM 1576 C C . SER B 1 19 ? -5.977 29.516 8.188 1 61.56 19 SER B C 1
ATOM 1578 O O . SER B 1 19 ? -5.016 28.734 8.086 1 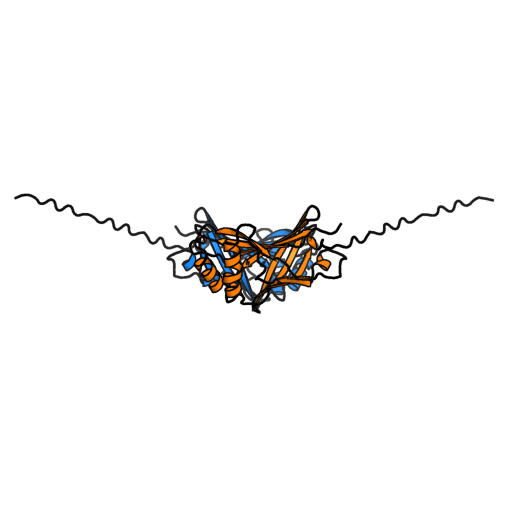61.56 19 SER B O 1
ATOM 1580 N N . ALA B 1 20 ? -6.738 29.312 9.195 1 80 20 ALA B N 1
ATOM 1581 C CA . ALA B 1 20 ? -7.109 28.047 9.844 1 80 20 ALA B CA 1
ATOM 1582 C C . ALA B 1 20 ? -7.586 27.031 8.82 1 80 20 ALA B C 1
ATOM 1584 O O . ALA B 1 20 ? -8.344 27.359 7.906 1 80 20 ALA B O 1
ATOM 1585 N N . VAL B 1 21 ? -6.934 25.859 8.773 1 91.06 21 VAL B N 1
ATOM 1586 C CA . VAL B 1 21 ? -7.32 24.812 7.84 1 91.06 21 VAL B CA 1
ATOM 1587 C C . VAL B 1 21 ? -8.297 23.844 8.508 1 91.06 21 VAL B C 1
ATOM 1589 O O . VAL B 1 21 ? -8.125 23.484 9.68 1 91.06 21 VAL B O 1
ATOM 1592 N N . SER B 1 22 ? -9.383 23.609 7.883 1 94.94 22 SER B N 1
ATOM 1593 C CA . SER B 1 22 ? -10.336 22.578 8.297 1 94.94 22 SER B CA 1
ATOM 1594 C C . SER B 1 22 ? -11.109 22.031 7.105 1 94.94 22 SER B C 1
ATOM 1596 O O . SER B 1 22 ? -11.023 22.562 6 1 94.94 22 SER B O 1
ATOM 1598 N N . PHE B 1 23 ? -11.82 20.906 7.383 1 97.88 23 PHE B N 1
ATOM 1599 C CA . PHE B 1 23 ? -12.672 20.328 6.352 1 97.88 23 PHE B CA 1
ATOM 1600 C C . PHE B 1 23 ? -14.125 20.734 6.555 1 97.88 23 PHE B C 1
ATOM 1602 O O . PHE B 1 23 ? -14.562 20.938 7.688 1 97.88 23 PHE B O 1
ATOM 1609 N N . LYS B 1 24 ? -14.828 20.891 5.41 1 97.12 24 LYS B N 1
ATOM 1610 C CA . LYS B 1 24 ? -16.281 20.953 5.488 1 97.12 24 LYS B CA 1
ATOM 1611 C C . LYS B 1 24 ? -16.859 19.625 5.953 1 97.12 24 LYS B C 1
ATOM 1613 O O . LYS B 1 24 ? -16.75 18.609 5.25 1 97.12 24 LYS B O 1
ATOM 1618 N N . GLU B 1 25 ? -17.547 19.609 7.012 1 95.81 25 GLU B N 1
ATOM 1619 C CA . GLU B 1 25 ? -17.969 18.391 7.672 1 95.81 25 GLU B CA 1
ATOM 1620 C C . GLU B 1 25 ? -18.875 17.547 6.762 1 95.81 25 GLU B C 1
ATOM 1622 O O . GLU B 1 25 ? -18.781 16.328 6.746 1 95.81 25 GLU B O 1
ATOM 1627 N N . ASP B 1 26 ? -19.734 18.172 5.984 1 96.88 26 ASP B N 1
ATOM 1628 C CA . ASP B 1 26 ? -20.719 17.453 5.176 1 96.88 26 ASP B CA 1
ATOM 1629 C C . ASP B 1 26 ? -20.078 16.906 3.9 1 96.88 26 ASP B C 1
ATOM 1631 O O . ASP B 1 26 ? -20.719 16.172 3.146 1 96.88 26 ASP B O 1
ATOM 1635 N N . SER B 1 27 ? -18.781 17.172 3.697 1 98.31 27 SER B N 1
ATOM 1636 C CA . SER B 1 27 ? -18.094 16.75 2.479 1 98.31 27 SER B CA 1
ATOM 1637 C C . SER B 1 27 ? -17.266 15.492 2.715 1 98.31 27 SER B C 1
ATOM 1639 O O . SER B 1 27 ? -16.797 14.867 1.765 1 98.31 27 SER B O 1
ATOM 1641 N N . LEU B 1 28 ? -17.078 15.094 3.965 1 98.75 28 LEU B N 1
ATOM 1642 C CA . LEU B 1 28 ? -16.203 13.984 4.324 1 98.75 28 LEU B CA 1
ATOM 1643 C C . LEU B 1 28 ? -16.719 12.672 3.73 1 98.75 28 LEU B C 1
ATOM 1645 O O . LEU B 1 28 ? -17.906 12.359 3.846 1 98.75 28 LEU B O 1
ATOM 1649 N N . LYS B 1 29 ? -15.812 11.961 3.057 1 98.81 29 LYS B N 1
ATOM 1650 C CA . LYS B 1 29 ? -16.203 10.703 2.424 1 98.81 29 LYS B CA 1
ATOM 1651 C C . LYS B 1 29 ? -15.07 9.688 2.473 1 98.81 29 LYS B C 1
ATOM 1653 O O . LYS B 1 29 ? -13.938 9.984 2.09 1 98.81 29 LYS B O 1
ATOM 1658 N N . ILE B 1 30 ? -15.383 8.523 3.002 1 98.94 30 ILE B N 1
ATOM 1659 C CA . ILE B 1 30 ? -14.516 7.355 2.879 1 98.94 30 ILE B CA 1
ATOM 1660 C C . ILE B 1 30 ? -15.117 6.379 1.868 1 98.94 30 ILE B C 1
ATOM 1662 O O . ILE B 1 30 ? -16.25 5.938 2.021 1 98.94 30 ILE B O 1
ATOM 1666 N N . SER B 1 31 ? -14.383 6.039 0.854 1 98.88 31 SER B N 1
ATOM 1667 C CA . SER B 1 31 ? -14.812 5.121 -0.193 1 98.88 31 SER B CA 1
ATOM 1668 C C . SER B 1 31 ? -13.773 4.035 -0.442 1 98.88 31 SER B C 1
ATOM 1670 O O . SER B 1 31 ? -12.641 4.133 0.031 1 98.88 31 SER B O 1
ATOM 1672 N N . PHE B 1 32 ? -14.242 2.992 -1.14 1 98.94 32 PHE B N 1
ATOM 1673 C CA . PHE B 1 32 ? -13.359 1.884 -1.473 1 98.94 32 PHE B CA 1
ATOM 1674 C C . PHE B 1 32 ? -13.742 1.27 -2.814 1 98.94 32 PHE B C 1
ATOM 1676 O O . PHE B 1 32 ? -14.836 1.509 -3.322 1 98.94 32 PHE B O 1
ATOM 1683 N N . GLU B 1 33 ? -12.773 0.589 -3.389 1 98.94 33 GLU B N 1
ATOM 1684 C CA . GLU B 1 33 ? -12.984 -0.212 -4.59 1 98.94 33 GLU B CA 1
ATOM 1685 C C . GLU B 1 33 ? -12.336 -1.588 -4.457 1 98.94 33 GLU B C 1
ATOM 1687 O O . GLU B 1 33 ? -11.133 -1.692 -4.199 1 98.94 33 GLU B O 1
ATOM 1692 N N . GLY B 1 34 ? -13.203 -2.594 -4.527 1 98.69 34 GLY B N 1
ATOM 1693 C CA . GLY B 1 34 ? -12.734 -3.965 -4.633 1 98.69 34 GLY B CA 1
ATOM 1694 C C . GLY B 1 34 ? -12.781 -4.5 -6.051 1 98.69 34 GLY B C 1
ATOM 1695 O O . GLY B 1 34 ? -13.258 -3.824 -6.961 1 98.69 34 GLY B O 1
ATOM 1696 N N . TYR B 1 35 ? -12.281 -5.727 -6.176 1 98.75 35 TYR B N 1
ATOM 1697 C CA . TYR B 1 35 ? -12.164 -6.273 -7.523 1 98.75 35 TYR B CA 1
ATOM 1698 C C . TYR B 1 35 ? -12.664 -7.711 -7.574 1 98.75 35 TYR B C 1
ATOM 1700 O O . TYR B 1 35 ? -12.516 -8.461 -6.605 1 98.75 35 TYR B O 1
ATOM 1708 N N . LYS B 1 36 ? -13.219 -7.992 -8.82 1 98.25 36 LYS B N 1
ATOM 1709 C CA . LYS B 1 36 ? -13.781 -9.328 -9.023 1 98.25 36 LYS B CA 1
ATOM 1710 C C . LYS B 1 36 ? -13.398 -9.883 -10.391 1 98.25 36 LYS B C 1
ATOM 1712 O O . LYS B 1 36 ? -12.789 -9.18 -11.203 1 98.25 36 LYS B O 1
ATOM 1717 N N . THR B 1 37 ? -13.602 -11.172 -10.625 1 98 37 THR B N 1
ATOM 1718 C CA . THR B 1 37 ? -13.375 -11.914 -11.859 1 98 37 THR B CA 1
ATOM 1719 C C . THR B 1 37 ? -11.883 -11.984 -12.18 1 98 37 THR B C 1
ATOM 1721 O O . THR B 1 37 ? -11.078 -11.312 -11.539 1 98 37 THR B O 1
ATOM 1724 N N . LYS B 1 38 ? -11.594 -12.75 -13.148 1 96.25 38 LYS B N 1
ATOM 1725 C CA . LYS B 1 38 ? -10.211 -12.906 -13.602 1 96.25 38 LYS B CA 1
ATOM 1726 C C . LYS B 1 38 ? -9.695 -11.617 -14.234 1 96.25 38 LYS B C 1
ATOM 1728 O O . LYS B 1 38 ? -8.484 -11.398 -14.297 1 96.25 38 LYS B O 1
ATOM 1733 N N . ASP B 1 39 ? -10.609 -10.766 -14.664 1 96.88 39 ASP B N 1
ATOM 1734 C CA . ASP B 1 39 ? -10.234 -9.531 -15.344 1 96.88 39 ASP B CA 1
ATOM 1735 C C . ASP B 1 39 ? -10.102 -8.375 -14.359 1 96.88 39 ASP B C 1
ATOM 1737 O O . ASP B 1 39 ? -9.852 -7.238 -14.75 1 96.88 39 ASP B O 1
ATOM 1741 N N . MET B 1 40 ? -10.289 -8.641 -13.062 1 97.56 40 MET B N 1
ATOM 1742 C CA . MET B 1 40 ? -10.148 -7.641 -12.008 1 97.56 40 MET B CA 1
ATOM 1743 C C . MET B 1 40 ? -11.094 -6.469 -12.234 1 97.56 40 MET B C 1
ATOM 1745 O O . MET B 1 40 ? -10.672 -5.309 -12.203 1 97.56 40 MET B O 1
ATOM 1749 N N . ILE B 1 41 ? -12.336 -6.836 -12.445 1 98.06 41 ILE B N 1
ATOM 1750 C CA . ILE B 1 41 ? -13.359 -5.812 -12.625 1 98.06 41 ILE B CA 1
ATOM 1751 C C . ILE B 1 41 ? -13.633 -5.121 -11.289 1 98.06 41 ILE B C 1
ATOM 1753 O O . ILE B 1 41 ? -13.852 -5.781 -10.273 1 98.06 41 ILE B O 1
ATOM 1757 N N . GLY B 1 42 ? -13.648 -3.807 -11.289 1 98.44 42 GLY B N 1
ATOM 1758 C CA . GLY B 1 42 ? -13.82 -3.012 -10.086 1 98.44 42 GLY B CA 1
ATOM 1759 C C . GLY B 1 42 ? -15.266 -2.906 -9.633 1 98.44 42 GLY B C 1
ATOM 1760 O O . GLY B 1 42 ? -16.172 -2.855 -10.461 1 98.44 42 GLY B O 1
ATOM 1761 N N . THR B 1 43 ? -15.492 -2.885 -8.352 1 98.19 43 THR B N 1
ATOM 1762 C CA . THR B 1 43 ? -16.766 -2.605 -7.684 1 98.19 43 THR B CA 1
ATOM 1763 C C . THR B 1 43 ? -16.578 -1.547 -6.598 1 98.19 43 THR B C 1
ATOM 1765 O O . THR B 1 43 ? -15.805 -1.739 -5.656 1 98.19 43 THR B O 1
ATOM 1768 N N . LYS B 1 44 ? -17.312 -0.476 -6.715 1 98.69 44 LYS B N 1
ATOM 1769 C CA . LYS B 1 44 ? -17.078 0.672 -5.844 1 98.69 44 LYS B CA 1
ATOM 1770 C C . LYS B 1 44 ? -18.141 0.74 -4.738 1 98.69 44 LYS B C 1
ATOM 1772 O O . LYS B 1 44 ? -19.281 0.344 -4.941 1 98.69 44 LYS B O 1
ATOM 1777 N N . GLY B 1 45 ? -17.688 1.25 -3.598 1 98.88 45 GLY B N 1
ATOM 1778 C CA . GLY B 1 45 ? -18.578 1.517 -2.477 1 98.88 45 GLY B CA 1
ATOM 1779 C C . GLY B 1 45 ? -18.078 2.631 -1.574 1 98.88 45 GLY B C 1
ATOM 1780 O O . GLY B 1 45 ? -17 3.186 -1.798 1 98.88 45 GLY B O 1
ATOM 1781 N N . GLU B 1 46 ? -18.906 2.992 -0.641 1 98.88 46 GLU B N 1
ATOM 1782 C CA . GLU B 1 46 ? -18.578 3.965 0.394 1 98.88 46 GLU B CA 1
ATOM 1783 C C . GLU B 1 46 ? -19.156 3.557 1.745 1 98.88 46 GLU B C 1
ATOM 1785 O O . GLU B 1 46 ? -19.984 2.643 1.822 1 98.88 46 GLU B O 1
ATOM 1790 N N . PHE B 1 47 ? -18.609 4.191 2.775 1 98.94 47 PHE B N 1
ATOM 1791 C CA . PHE B 1 47 ? -19.188 3.984 4.098 1 98.94 47 PHE B CA 1
ATOM 1792 C C . PHE B 1 47 ? -20.031 5.188 4.512 1 98.94 47 PHE B C 1
ATOM 1794 O O . PHE B 1 47 ? -19.578 6.332 4.41 1 98.94 47 PHE B O 1
ATOM 1801 N N . LYS B 1 48 ? -21.203 4.891 5.004 1 98.56 48 LYS B N 1
ATOM 1802 C CA . LYS B 1 48 ? -22.094 5.918 5.516 1 98.56 48 LYS B CA 1
ATOM 1803 C C . LYS B 1 48 ? -21.969 6.062 7.027 1 98.56 48 LYS B C 1
ATOM 1805 O O . LYS B 1 48 ? -21.469 5.156 7.703 1 98.56 48 LYS B O 1
ATOM 1810 N N . ASN B 1 49 ? -22.266 7.258 7.531 1 98.38 49 ASN B N 1
ATOM 1811 C CA . ASN B 1 49 ? -22.344 7.559 8.953 1 98.38 49 ASN B CA 1
ATOM 1812 C C . ASN B 1 49 ? -21.031 7.262 9.68 1 98.38 49 ASN B C 1
ATOM 1814 O O . ASN B 1 49 ? -21.031 6.66 10.75 1 98.38 49 ASN B O 1
ATOM 1818 N N . VAL B 1 50 ? -20 7.652 9.055 1 98.88 50 VAL B N 1
ATOM 1819 C CA . VAL B 1 50 ? -18.688 7.488 9.672 1 98.88 50 VAL B CA 1
ATOM 1820 C C . VAL B 1 50 ? -18.5 8.531 10.773 1 98.88 50 VAL B C 1
ATOM 1822 O O . VAL B 1 50 ? -18.875 9.695 10.609 1 98.88 50 VAL B O 1
ATOM 1825 N N . GLU B 1 51 ? -17.938 8.133 11.906 1 98.75 51 GLU B N 1
ATOM 1826 C CA . GLU B 1 51 ? -17.547 9.062 12.969 1 98.75 51 GLU B CA 1
ATOM 1827 C C . GLU B 1 51 ? -16.109 9.555 12.766 1 98.75 51 GLU B C 1
ATOM 1829 O O . GLU B 1 51 ? -15.172 8.75 12.719 1 98.75 51 GLU B O 1
ATOM 1834 N N . TYR B 1 52 ? -16.031 10.852 12.695 1 98.75 52 TYR B N 1
ATOM 1835 C CA . TYR B 1 52 ? -14.719 11.453 12.484 1 98.75 52 TYR B CA 1
ATOM 1836 C C . TYR B 1 52 ? -14.305 12.297 13.688 1 98.75 52 TYR B C 1
ATOM 1838 O O . TYR B 1 52 ? -15.148 12.922 14.336 1 98.75 52 TYR B O 1
ATOM 1846 N N . LYS B 1 53 ? -13.039 12.297 13.93 1 98.56 53 LYS B N 1
ATOM 1847 C CA . LYS B 1 53 ? -12.406 13.219 14.867 1 98.56 53 LYS B CA 1
ATOM 1848 C C . LYS B 1 53 ? -11.102 13.773 14.297 1 98.56 53 LYS B C 1
ATOM 1850 O O . LYS B 1 53 ? -10.211 13.016 13.914 1 98.56 53 LYS B O 1
ATOM 1855 N N . PHE B 1 54 ? -11.031 15.086 14.273 1 98.12 54 PHE B N 1
ATOM 1856 C CA . PHE B 1 54 ? -9.812 15.75 13.82 1 98.12 54 PHE B CA 1
ATOM 1857 C C . PHE B 1 54 ? -9.156 16.516 14.961 1 98.12 54 PHE B C 1
ATOM 1859 O O . PHE B 1 54 ? -9.75 16.688 16.031 1 98.12 54 PHE B O 1
ATOM 1866 N N . SER B 1 55 ? -7.91 16.844 14.688 1 96.19 55 SER B N 1
ATOM 1867 C CA . SER B 1 55 ? -7.164 17.609 15.68 1 96.19 55 SER B CA 1
ATOM 1868 C C . SER B 1 55 ? -7.723 19.016 15.836 1 96.19 55 SER B C 1
ATOM 1870 O O . SER B 1 55 ? -8.258 19.594 14.875 1 96.19 55 SER B O 1
ATOM 1872 N N . LYS B 1 56 ? -7.504 19.609 17.031 1 94.5 56 LYS B N 1
ATOM 1873 C CA . LYS B 1 56 ? -7.871 21 17.25 1 94.5 56 LYS B CA 1
ATOM 1874 C C . LYS B 1 56 ? -6.793 21.953 16.734 1 94.5 56 LYS B C 1
ATOM 1876 O O . LYS B 1 56 ? -7.016 23.156 16.625 1 94.5 56 LYS B O 1
ATOM 1881 N N . ASN B 1 57 ? -5.66 21.344 16.484 1 93.62 57 ASN B N 1
ATOM 1882 C CA . ASN B 1 57 ? -4.59 22.141 15.891 1 93.62 57 ASN B CA 1
ATOM 1883 C C . ASN B 1 57 ? -4.84 22.406 14.406 1 93.62 57 ASN B C 1
ATOM 1885 O O . ASN B 1 57 ? -4.547 21.547 13.562 1 93.62 57 ASN B O 1
ATOM 1889 N N . ILE B 1 58 ? -5.262 23.641 14.125 1 92.75 58 ILE B N 1
ATOM 1890 C CA . ILE B 1 58 ? -5.707 23.938 12.766 1 92.75 58 ILE B CA 1
ATOM 1891 C C . ILE B 1 58 ? -4.719 24.906 12.102 1 92.75 58 ILE B C 1
ATOM 1893 O O . ILE B 1 58 ? -5.07 25.609 11.156 1 92.75 58 ILE B O 1
ATOM 1897 N N . LYS B 1 59 ? -3.5 24.969 12.625 1 92.69 59 LYS B N 1
ATOM 1898 C CA . LYS B 1 59 ? -2.504 25.906 12.117 1 92.69 59 LYS B CA 1
ATOM 1899 C C . LYS B 1 59 ? -2.113 25.562 10.68 1 92.69 59 LYS B C 1
ATOM 1901 O O . LYS B 1 59 ? -1.759 26.453 9.906 1 92.69 59 LYS B O 1
ATOM 1906 N N . ASP B 1 60 ? -2.055 24.281 10.383 1 93.94 60 ASP B N 1
ATOM 1907 C CA . ASP B 1 60 ? -1.783 23.781 9.039 1 93.94 60 ASP B CA 1
ATOM 1908 C C . ASP B 1 60 ? -2.43 22.422 8.82 1 93.94 60 ASP B C 1
ATOM 1910 O O . ASP B 1 60 ? -2.92 21.797 9.766 1 93.94 60 ASP B O 1
ATOM 1914 N N . LEU B 1 61 ? -2.463 22.016 7.637 1 95.12 61 LEU B N 1
ATOM 1915 C CA . LEU B 1 61 ? -3.182 20.797 7.285 1 95.12 61 LEU B CA 1
ATOM 1916 C C . LEU B 1 61 ? -2.566 19.594 7.977 1 95.12 61 LEU B C 1
ATOM 1918 O O . LEU B 1 61 ? -3.287 18.703 8.453 1 95.12 61 LEU B O 1
ATOM 1922 N N . ALA B 1 62 ? -1.237 19.516 7.965 1 95.69 62 ALA B N 1
ATOM 1923 C CA . ALA B 1 62 ? -0.566 18.375 8.578 1 95.69 62 ALA B CA 1
ATOM 1924 C C . ALA B 1 62 ? -0.942 18.25 10.055 1 95.69 62 ALA B C 1
ATOM 1926 O O . ALA B 1 62 ? -1.266 17.156 10.523 1 95.69 62 ALA B O 1
ATOM 1927 N N . SER B 1 63 ? -0.948 19.375 10.758 1 96.56 63 SER B N 1
ATOM 1928 C CA . SER B 1 63 ? -1.321 19.375 12.172 1 96.56 63 SER B CA 1
ATOM 1929 C C . SER B 1 63 ? -2.797 19.031 12.352 1 96.56 63 SER B C 1
ATOM 1931 O O . SER B 1 63 ? -3.164 18.328 13.297 1 96.56 63 SER B O 1
ATOM 1933 N N . TYR B 1 64 ? -3.639 19.484 11.438 1 97.38 64 TYR B N 1
ATOM 1934 C CA . TYR B 1 64 ? -5.074 19.219 11.461 1 97.38 64 TYR B CA 1
ATOM 1935 C C . TYR B 1 64 ? -5.359 17.734 11.258 1 97.38 64 TYR B C 1
ATOM 1937 O O . TYR B 1 64 ? -6.262 17.172 11.891 1 97.38 64 TYR B O 1
ATOM 1945 N N . LEU B 1 65 ? -4.535 17.047 10.461 1 98.31 65 LEU B N 1
ATOM 1946 C CA . LEU B 1 65 ? -4.762 15.664 10.078 1 98.31 65 LEU B CA 1
ATOM 1947 C C . LEU B 1 65 ? -4.078 14.711 11.047 1 98.31 65 LEU B C 1
ATOM 1949 O O . LEU B 1 65 ? -4.531 13.578 11.242 1 98.31 65 LEU B O 1
ATOM 1953 N N . LYS B 1 66 ? -2.951 15.148 11.633 1 98.12 66 LYS B N 1
ATOM 1954 C CA . LYS B 1 66 ? -2.203 14.25 12.5 1 98.12 66 LYS B CA 1
ATOM 1955 C C . LYS B 1 66 ? -3.041 13.828 13.711 1 98.12 66 LYS B C 1
ATOM 1957 O O . LYS B 1 66 ? -3.533 14.672 14.453 1 98.12 66 LYS B O 1
ATOM 1962 N N . GLY B 1 67 ? -3.234 12.516 13.844 1 98.5 67 GLY B N 1
ATOM 1963 C CA . GLY B 1 67 ? -4.012 11.984 14.953 1 98.5 67 GLY B CA 1
ATOM 1964 C C . GLY B 1 67 ? -5.496 11.891 14.648 1 98.5 67 GLY B C 1
ATOM 1965 O O . GLY B 1 67 ? -6.273 11.398 15.469 1 98.5 67 GLY B O 1
ATOM 1966 N N . ALA B 1 68 ? -5.891 12.359 13.516 1 98.69 68 ALA B N 1
ATOM 1967 C CA . ALA B 1 68 ? -7.293 12.227 13.125 1 98.69 68 ALA B CA 1
ATOM 1968 C C . ALA B 1 68 ? -7.742 10.773 13.172 1 98.69 68 ALA B C 1
ATOM 1970 O O . ALA B 1 68 ? -6.949 9.859 12.906 1 98.69 68 ALA B O 1
ATOM 1971 N N . LYS B 1 69 ? -9.031 10.562 13.445 1 98.81 69 LYS B N 1
ATOM 1972 C CA . LYS B 1 69 ? -9.594 9.227 13.617 1 98.81 69 LYS B CA 1
ATOM 1973 C C . LYS B 1 69 ? -10.906 9.078 12.867 1 98.81 69 LYS B C 1
ATOM 1975 O O . LYS B 1 69 ? -11.656 10.047 12.711 1 98.81 69 LYS B O 1
ATOM 1980 N N . ALA B 1 70 ? -11.109 7.926 12.508 1 98.88 70 ALA B N 1
ATOM 1981 C CA . ALA B 1 70 ? -12.422 7.531 12 1 98.88 70 ALA B CA 1
ATOM 1982 C C . ALA B 1 70 ? -12.852 6.188 12.57 1 98.88 70 ALA B C 1
ATOM 1984 O O . ALA B 1 70 ? -12.031 5.273 12.719 1 98.88 70 ALA B O 1
ATOM 1985 N N . THR B 1 71 ? -14.07 6.035 12.906 1 98.88 71 THR B N 1
ATOM 1986 C CA . THR B 1 71 ? -14.719 4.773 13.25 1 98.88 71 THR B CA 1
ATOM 1987 C C . THR B 1 71 ? -15.797 4.422 12.234 1 98.88 71 THR B C 1
ATOM 1989 O O . THR B 1 71 ? -16.734 5.199 12.023 1 98.88 71 THR B O 1
ATOM 1992 N N . ILE B 1 72 ? -15.641 3.291 11.656 1 98.81 72 ILE B N 1
ATOM 1993 C CA . ILE B 1 72 ? -16.484 2.867 10.539 1 98.81 72 ILE B CA 1
ATOM 1994 C C . ILE B 1 72 ? -17.234 1.599 10.93 1 98.81 72 ILE B C 1
ATOM 1996 O O . ILE B 1 72 ? -16.641 0.607 11.344 1 98.81 72 ILE B O 1
ATOM 2000 N N . LYS B 1 73 ? -18.484 1.627 10.805 1 98.5 73 LYS B N 1
ATOM 2001 C CA . LYS B 1 73 ? -19.297 0.417 10.93 1 98.5 73 LYS B CA 1
ATOM 2002 C C . LYS B 1 73 ? -19.422 -0.296 9.586 1 98.5 73 LYS B C 1
ATOM 2004 O O . LYS B 1 73 ? -20.016 0.242 8.648 1 98.5 73 LYS B O 1
ATOM 2009 N N . PRO B 1 74 ? -18.922 -1.466 9.508 1 98.25 74 PRO B N 1
ATOM 2010 C CA . PRO B 1 74 ? -18.938 -2.168 8.219 1 98.25 74 PRO B CA 1
ATOM 2011 C C . PRO B 1 74 ? -20.359 -2.342 7.66 1 98.25 74 PRO B C 1
ATOM 2013 O O . PRO B 1 74 ? -20.531 -2.361 6.438 1 98.25 74 PRO B O 1
ATOM 2016 N N . SER B 1 75 ? -21.344 -2.475 8.508 1 97.81 75 SER B N 1
ATOM 2017 C CA . SER B 1 75 ? -22.734 -2.631 8.094 1 97.81 75 SER B CA 1
ATOM 2018 C C . SER B 1 75 ? -23.234 -1.383 7.371 1 97.81 75 SER B C 1
ATOM 2020 O O . SER B 1 75 ? -24.297 -1.409 6.742 1 97.81 75 SER B O 1
ATOM 2022 N N . ASN B 1 76 ? -22.5 -0.316 7.457 1 98.5 76 ASN B N 1
ATOM 2023 C CA . ASN B 1 76 ? -22.906 0.933 6.82 1 98.5 76 ASN B CA 1
ATOM 2024 C C . ASN B 1 76 ? -22.297 1.07 5.426 1 98.5 76 ASN B C 1
ATOM 2026 O O . ASN B 1 76 ? -22.328 2.15 4.832 1 98.5 76 ASN B O 1
ATOM 2030 N N . ALA B 1 77 ? -21.688 0.023 4.941 1 98.81 77 ALA B N 1
ATOM 2031 C CA . ALA B 1 77 ? -21.219 0.041 3.561 1 98.81 77 ALA B CA 1
ATOM 2032 C C . ALA B 1 77 ? -22.375 0.18 2.582 1 98.81 77 ALA B C 1
ATOM 2034 O O . ALA B 1 77 ? -23.438 -0.426 2.773 1 98.81 77 ALA B O 1
ATOM 2035 N N . PHE B 1 78 ? -22.141 1.025 1.569 1 98.88 78 PHE B N 1
ATOM 2036 C CA . PHE B 1 78 ? -23.141 1.309 0.541 1 98.88 78 PHE B CA 1
ATOM 2037 C C . PHE B 1 78 ? -22.516 1.221 -0.849 1 98.88 78 PHE B C 1
ATOM 2039 O O . PHE B 1 78 ? -21.547 1.924 -1.147 1 98.88 78 PHE B O 1
ATOM 2046 N N . MET B 1 79 ? -23.078 0.344 -1.704 1 98.69 79 MET B N 1
ATOM 2047 C CA . MET B 1 79 ? -22.453 0.039 -2.988 1 98.69 79 MET B CA 1
ATOM 2048 C C . MET B 1 79 ? -23.125 0.821 -4.117 1 98.69 79 MET B C 1
ATOM 2050 O O . MET B 1 79 ? -22.797 0.621 -5.289 1 98.69 79 MET B O 1
ATOM 2054 N N . GLY B 1 80 ? -24.016 1.656 -3.754 1 98.25 80 GLY B N 1
ATOM 2055 C CA . GLY B 1 80 ? -24.656 2.502 -4.746 1 98.25 80 GLY B CA 1
ATOM 2056 C C . GLY B 1 80 ? -26.125 2.178 -4.949 1 98.25 80 GLY B C 1
ATOM 2057 O O . GLY B 1 80 ? -26.562 1.061 -4.668 1 98.25 80 GLY B O 1
ATOM 2058 N N . GLU B 1 81 ? -26.844 3.154 -5.48 1 97.44 81 GLU B N 1
ATOM 2059 C CA . GLU B 1 81 ? -28.266 2.971 -5.793 1 97.44 81 GLU B CA 1
ATOM 2060 C C . GLU B 1 81 ? -28.453 1.876 -6.836 1 97.44 81 GLU B C 1
ATOM 2062 O O . GLU B 1 81 ? -27.719 1.805 -7.816 1 97.44 81 GLU B O 1
ATOM 2067 N N . GLY B 1 82 ? -29.438 0.967 -6.613 1 97 82 GLY B N 1
ATOM 2068 C CA . GLY B 1 82 ? -29.719 -0.096 -7.562 1 97 82 GLY B CA 1
ATOM 2069 C C . GLY B 1 82 ? -28.844 -1.317 -7.379 1 97 82 GLY B C 1
ATOM 2070 O O . GLY B 1 82 ? -29 -2.316 -8.078 1 97 82 GLY B O 1
ATOM 2071 N N . ASN B 1 83 ? -27.953 -1.227 -6.41 1 97.56 83 ASN B N 1
ATOM 2072 C CA . ASN B 1 83 ? -27.031 -2.326 -6.152 1 97.56 83 ASN B CA 1
ATOM 2073 C C . ASN B 1 83 ? -27.328 -3.002 -4.816 1 97.56 83 ASN B C 1
ATOM 2075 O O . ASN B 1 83 ? -26.406 -3.379 -4.09 1 97.56 83 ASN B O 1
ATOM 2079 N N . ASP B 1 84 ? -28.594 -3.252 -4.555 1 97.69 84 ASP B N 1
ATOM 2080 C CA . ASP B 1 84 ? -29.016 -3.768 -3.258 1 97.69 84 ASP B CA 1
ATOM 2081 C C . ASP B 1 84 ? -28.453 -5.164 -3.012 1 97.69 84 ASP B C 1
ATOM 2083 O O . ASP B 1 84 ? -28.062 -5.496 -1.887 1 97.69 84 ASP B O 1
ATOM 2087 N N . ILE B 1 85 ? -28.453 -5.918 -4.008 1 97.81 85 ILE B N 1
ATOM 2088 C CA . ILE B 1 85 ? -27.922 -7.27 -3.867 1 97.81 85 ILE B CA 1
ATOM 2089 C C . ILE B 1 85 ? -26.438 -7.211 -3.521 1 97.81 85 ILE B C 1
ATOM 2091 O O . ILE B 1 85 ? -25.969 -7.93 -2.635 1 97.81 85 ILE B O 1
ATOM 2095 N N . ILE B 1 86 ? -25.703 -6.375 -4.242 1 98.25 86 ILE B N 1
ATOM 2096 C CA . ILE B 1 86 ? -24.266 -6.215 -3.986 1 98.25 86 ILE B CA 1
ATOM 2097 C C . ILE B 1 86 ? -24.062 -5.676 -2.572 1 98.25 86 ILE B C 1
ATOM 2099 O O . ILE B 1 86 ? -23.203 -6.18 -1.832 1 98.25 86 ILE B O 1
ATOM 2103 N N . THR B 1 87 ? -24.844 -4.703 -2.166 1 98.69 87 THR B N 1
ATOM 2104 C CA . THR B 1 87 ? -24.75 -4.145 -0.822 1 98.69 87 THR B CA 1
ATOM 2105 C C . THR B 1 87 ? -25.016 -5.219 0.229 1 98.69 87 THR B C 1
ATOM 2107 O O . THR B 1 87 ? -24.281 -5.312 1.221 1 98.69 87 THR B O 1
ATOM 2110 N N . ASN B 1 88 ? -26 -6.016 -0.007 1 98.5 88 ASN B N 1
ATOM 2111 C CA . ASN B 1 88 ? -26.328 -7.09 0.928 1 98.5 88 ASN B CA 1
ATOM 2112 C C . ASN B 1 88 ? -25.188 -8.102 1.027 1 98.5 88 ASN B C 1
ATOM 2114 O O . ASN B 1 88 ? -24.828 -8.539 2.123 1 98.5 88 ASN B O 1
ATOM 2118 N N . ASN B 1 89 ? -24.594 -8.492 -0.121 1 98.75 89 ASN B N 1
ATOM 2119 C CA . ASN B 1 89 ? -23.469 -9.422 -0.102 1 98.75 89 ASN B CA 1
ATOM 2120 C C . ASN B 1 89 ? -22.297 -8.859 0.699 1 98.75 89 ASN B C 1
ATOM 2122 O O . ASN B 1 89 ? -21.656 -9.594 1.451 1 98.75 89 ASN B O 1
ATOM 2126 N N . ILE B 1 90 ? -22.062 -7.57 0.576 1 98.69 90 ILE B N 1
ATOM 2127 C CA . ILE B 1 90 ? -20.953 -6.91 1.251 1 98.69 90 ILE B CA 1
ATOM 2128 C C . ILE B 1 90 ? -21.234 -6.809 2.746 1 98.69 90 ILE B C 1
ATOM 2130 O O . ILE B 1 90 ? -20.406 -7.184 3.574 1 98.69 90 ILE B O 1
ATOM 2134 N N . THR B 1 91 ? -22.453 -6.461 3.15 1 98.56 91 THR B N 1
ATOM 2135 C CA . THR B 1 91 ? -22.75 -6.102 4.535 1 98.56 91 THR B CA 1
ATOM 2136 C C . THR B 1 91 ? -23.188 -7.324 5.332 1 98.56 91 THR B C 1
ATOM 2138 O O . THR B 1 91 ? -23.016 -7.371 6.555 1 98.56 91 THR B O 1
ATOM 2141 N N . LYS B 1 92 ? -23.672 -8.344 4.637 1 98.38 92 LYS B N 1
ATOM 2142 C CA . LYS B 1 92 ? -24.25 -9.461 5.375 1 98.38 92 LYS B CA 1
ATOM 2143 C C . LYS B 1 92 ? -23.391 -10.719 5.223 1 98.38 92 LYS B C 1
ATOM 2145 O O . LYS B 1 92 ? -23.562 -11.688 5.965 1 98.38 92 LYS B O 1
ATOM 2150 N N . VAL B 1 93 ? -22.516 -10.719 4.246 1 98.69 93 VAL B N 1
ATOM 2151 C CA . VAL B 1 93 ? -21.703 -11.914 4.039 1 98.69 93 VAL B CA 1
ATOM 2152 C C . VAL B 1 93 ? -20.219 -11.578 4.207 1 98.69 93 VAL B C 1
ATOM 2154 O O . VAL B 1 93 ? -19.562 -12.07 5.129 1 98.69 93 VAL B O 1
ATOM 2157 N N . PHE B 1 94 ? -19.688 -10.648 3.395 1 98.88 94 PHE B N 1
ATOM 2158 C CA . PHE B 1 94 ? -18.25 -10.367 3.35 1 98.88 94 PHE B CA 1
ATOM 2159 C C . PHE B 1 94 ? -17.766 -9.828 4.691 1 98.88 94 PHE B C 1
ATOM 2161 O O . PHE B 1 94 ? -16.891 -10.422 5.32 1 98.88 94 PHE B O 1
ATOM 2168 N N . PHE B 1 95 ? -18.359 -8.703 5.137 1 98.69 95 PHE B N 1
ATOM 2169 C CA . PHE B 1 95 ? -17.828 -8.039 6.32 1 98.69 95 PHE B CA 1
ATOM 2170 C C . PHE B 1 95 ? -18.062 -8.883 7.566 1 98.69 95 PHE B C 1
ATOM 2172 O O . PHE B 1 95 ? -17.172 -8.984 8.422 1 98.69 95 PHE B O 1
ATOM 2179 N N . PRO B 1 96 ? -19.266 -9.547 7.746 1 98.44 96 PRO B N 1
ATOM 2180 C CA . PRO B 1 96 ? -19.391 -10.438 8.898 1 98.44 96 PRO B CA 1
ATOM 2181 C C . PRO B 1 96 ? -18.344 -11.547 8.906 1 98.44 96 PRO B C 1
ATOM 2183 O O . PRO B 1 96 ? -17.828 -11.906 9.969 1 98.44 96 PRO B O 1
ATOM 2186 N N . ALA B 1 97 ? -18 -12.062 7.738 1 98.31 97 ALA B N 1
ATOM 2187 C CA . ALA B 1 97 ? -16.969 -13.102 7.664 1 98.31 97 ALA B CA 1
ATOM 2188 C C . ALA B 1 97 ? -15.594 -12.531 7.988 1 98.31 97 ALA B C 1
ATOM 2190 O O . ALA B 1 97 ? -14.75 -13.211 8.578 1 98.31 97 ALA B O 1
ATOM 2191 N N . LEU B 1 98 ? -15.383 -11.312 7.629 1 98.06 98 LEU B N 1
ATOM 2192 C CA . LEU B 1 98 ? -14.078 -10.68 7.801 1 98.06 98 LEU B CA 1
ATOM 2193 C C . LEU B 1 98 ? -13.875 -10.242 9.25 1 98.06 98 LEU B C 1
ATOM 2195 O O . LEU B 1 98 ? -12.797 -10.445 9.82 1 98.06 98 LEU B O 1
ATOM 2199 N N . LEU B 1 99 ? -14.961 -9.648 9.828 1 96.69 99 LEU B N 1
ATOM 2200 C CA . LEU B 1 99 ? -14.703 -8.938 11.078 1 96.69 99 LEU B CA 1
ATOM 2201 C C . LEU B 1 99 ? -15.82 -9.188 12.086 1 96.69 99 LEU B C 1
ATOM 2203 O O . LEU B 1 99 ? -15.805 -8.617 13.18 1 96.69 99 LEU B O 1
ATOM 2207 N N . GLY B 1 100 ? -16.75 -9.969 11.82 1 95.19 100 GLY B N 1
ATOM 2208 C CA . GLY B 1 100 ? -17.906 -10.086 12.688 1 95.19 100 GLY B CA 1
ATOM 2209 C C . GLY B 1 100 ? -18.656 -8.781 12.859 1 95.19 100 GLY B C 1
ATOM 2210 O O . GLY B 1 100 ? -19.031 -8.141 11.875 1 95.19 100 GLY B O 1
ATOM 2211 N N . ASP B 1 101 ? -18.797 -8.352 14.172 1 94.5 101 ASP B N 1
ATOM 2212 C CA . ASP B 1 101 ? -19.562 -7.145 14.445 1 94.5 101 ASP B CA 1
ATOM 2213 C C . ASP B 1 101 ? -18.672 -6 14.891 1 94.5 101 ASP B C 1
ATOM 2215 O O . ASP B 1 101 ? -19.156 -4.984 15.398 1 94.5 101 ASP B O 1
ATOM 2219 N N . THR B 1 102 ? -17.422 -6.156 14.633 1 97.06 102 THR B N 1
ATOM 2220 C CA . THR B 1 102 ? -16.5 -5.133 15.125 1 97.06 102 THR B CA 1
ATOM 2221 C C . THR B 1 102 ? -16.375 -4 14.109 1 97.06 102 THR B C 1
ATOM 2223 O O . THR B 1 102 ? -16.625 -4.191 12.922 1 97.06 102 THR B O 1
ATOM 2226 N N . ASP B 1 103 ? -15.953 -2.873 14.625 1 98.31 103 ASP B N 1
ATOM 2227 C CA . ASP B 1 103 ? -15.773 -1.688 13.789 1 98.31 103 ASP B CA 1
ATOM 2228 C C . ASP B 1 103 ? -14.391 -1.67 13.156 1 98.31 103 ASP B C 1
ATOM 2230 O O . ASP B 1 103 ? -13.477 -2.361 13.617 1 98.31 103 ASP B O 1
ATOM 2234 N N . ILE B 1 104 ? -14.312 -0.914 12.047 1 98.81 104 ILE B N 1
ATOM 2235 C CA . ILE B 1 104 ? -13.023 -0.537 11.469 1 98.81 104 ILE B CA 1
ATOM 2236 C C . ILE B 1 104 ? -12.555 0.784 12.07 1 98.81 104 ILE B C 1
ATOM 2238 O O . ILE B 1 104 ? -13.312 1.753 12.125 1 98.81 104 ILE B O 1
ATOM 2242 N N . LYS B 1 105 ? -11.336 0.793 12.523 1 98.81 105 LYS B N 1
ATOM 2243 C CA . LYS B 1 105 ? -10.758 2.018 13.07 1 98.81 105 LYS B CA 1
ATOM 2244 C C . LYS B 1 105 ? -9.586 2.494 12.211 1 98.81 105 LYS B C 1
ATOM 2246 O O . LYS B 1 105 ? -8.75 1.692 11.789 1 98.81 105 LYS B O 1
ATOM 2251 N N . VAL B 1 106 ? -9.57 3.764 11.977 1 98.88 106 VAL B N 1
ATOM 2252 C CA . VAL B 1 106 ? -8.492 4.391 11.219 1 98.88 106 VAL B CA 1
ATOM 2253 C C . VAL B 1 106 ? -7.902 5.547 12.031 1 98.88 106 VAL B C 1
ATOM 2255 O O . VAL B 1 106 ? -8.641 6.336 12.625 1 98.88 106 VAL B O 1
ATOM 2258 N N . VAL B 1 107 ? -6.602 5.641 12.07 1 98.88 107 VAL B N 1
ATOM 2259 C CA . VAL B 1 107 ? -5.891 6.762 12.68 1 98.88 107 VAL B CA 1
ATOM 2260 C C . VAL B 1 107 ? -4.824 7.281 11.711 1 98.88 107 VAL B C 1
ATOM 2262 O O . VAL B 1 107 ? -4.027 6.504 11.188 1 98.88 107 VAL B O 1
ATOM 2265 N N . PHE B 1 108 ? -4.887 8.523 11.43 1 98.88 108 PHE B N 1
ATOM 2266 C CA . PHE B 1 108 ? -3.775 9.156 10.727 1 98.88 108 PHE B CA 1
ATOM 2267 C C . PHE B 1 108 ? -2.598 9.383 11.664 1 98.88 108 PHE B C 1
ATOM 2269 O O . PHE B 1 108 ? -2.52 10.422 12.328 1 98.88 108 PHE B O 1
ATOM 2276 N N . GLN B 1 109 ? -1.701 8.461 11.656 1 98.44 109 GLN B N 1
ATOM 2277 C CA . GLN B 1 109 ? -0.633 8.422 12.648 1 98.44 109 GLN B CA 1
ATOM 2278 C C . GLN B 1 109 ? 0.435 9.469 12.352 1 98.44 109 GLN B C 1
ATOM 2280 O O . GLN B 1 109 ? 0.95 10.117 13.258 1 98.44 109 GLN B O 1
ATOM 2285 N N . ASP B 1 110 ? 0.854 9.578 11.133 1 98.19 110 ASP B N 1
ATOM 2286 C CA . ASP B 1 110 ? 1.834 10.562 10.672 1 98.19 110 ASP B CA 1
ATOM 2287 C C . ASP B 1 110 ? 1.376 11.234 9.383 1 98.19 110 ASP B C 1
ATOM 2289 O O . ASP B 1 110 ? 0.596 10.656 8.617 1 98.19 110 ASP B O 1
ATOM 2293 N N . VAL B 1 111 ? 1.773 12.477 9.266 1 98.38 111 VAL B N 1
ATOM 2294 C CA . VAL B 1 111 ? 1.462 13.258 8.07 1 98.38 111 VAL B CA 1
ATOM 2295 C C . VAL B 1 111 ? 2.691 14.047 7.633 1 98.38 111 VAL B C 1
ATOM 2297 O O . VAL B 1 111 ? 3.256 14.812 8.422 1 98.38 111 VAL B O 1
ATOM 2300 N N . ILE B 1 112 ? 3.15 13.781 6.453 1 98.19 112 ILE B N 1
ATOM 2301 C CA . ILE B 1 112 ? 4.188 14.602 5.836 1 98.19 112 ILE B CA 1
ATOM 2302 C C . ILE B 1 112 ? 3.59 15.406 4.688 1 98.19 112 ILE B C 1
ATOM 2304 O O . ILE B 1 112 ? 2.957 14.852 3.789 1 98.19 112 ILE B O 1
ATOM 2308 N N . ALA B 1 113 ? 3.803 16.719 4.793 1 97.06 113 ALA B N 1
ATOM 2309 C CA . ALA B 1 113 ? 3.158 17.609 3.836 1 97.06 113 ALA B CA 1
ATOM 2310 C C . ALA B 1 113 ? 4.191 18.281 2.936 1 97.06 113 ALA B C 1
ATOM 2312 O O . ALA B 1 113 ? 5.25 18.703 3.404 1 97.06 113 ALA B O 1
ATOM 2313 N N . GLY B 1 114 ? 3.916 18.219 1.629 1 95.69 114 GLY B N 1
ATOM 2314 C CA . GLY B 1 114 ? 4.562 19.094 0.665 1 95.69 114 GLY B CA 1
ATOM 2315 C C . GLY B 1 114 ? 3.693 20.266 0.237 1 95.69 114 GLY B C 1
ATOM 2316 O O . GLY B 1 114 ? 2.975 20.844 1.055 1 95.69 114 GLY B O 1
ATOM 2317 N N . GLU B 1 115 ? 3.902 20.688 -0.979 1 92.81 115 GLU B N 1
ATOM 2318 C CA . GLU B 1 115 ? 3.053 21.75 -1.523 1 92.81 115 GLU B CA 1
ATOM 2319 C C . GLU B 1 115 ? 1.78 21.172 -2.135 1 92.81 115 GLU B C 1
ATOM 2321 O O . GLU B 1 115 ? 1.805 20.641 -3.248 1 92.81 115 GLU B O 1
ATOM 2326 N N . ASN B 1 116 ? 0.691 21.25 -1.517 1 95.44 116 ASN B N 1
ATOM 2327 C CA . ASN B 1 116 ? -0.621 20.781 -1.952 1 95.44 116 ASN B CA 1
ATOM 2328 C C . ASN B 1 116 ? -0.63 19.281 -2.188 1 95.44 116 ASN B C 1
ATOM 2330 O O . ASN B 1 116 ? -1.385 18.781 -3.023 1 95.44 116 ASN B O 1
ATOM 2334 N N . LYS B 1 117 ? 0.235 18.578 -1.593 1 98 117 LYS B N 1
ATOM 2335 C CA . LYS B 1 117 ? 0.34 17.125 -1.634 1 98 117 LYS B CA 1
ATOM 2336 C C . LYS B 1 117 ? 1.006 16.594 -0.372 1 98 117 LYS B C 1
ATOM 2338 O O . LYS B 1 117 ? 1.588 17.344 0.404 1 98 117 LYS B O 1
ATOM 2343 N N . GLY B 1 118 ? 0.875 15.352 -0.201 1 98.5 118 GLY B N 1
ATOM 2344 C CA . GLY B 1 118 ? 1.522 14.75 0.953 1 98.5 118 GLY B CA 1
ATOM 2345 C C . GLY B 1 118 ? 1.235 13.266 1.092 1 98.5 118 GLY B C 1
ATOM 2346 O O . GLY B 1 118 ? 0.666 12.656 0.188 1 98.5 118 GLY B O 1
ATOM 2347 N N . VAL B 1 119 ? 1.837 12.711 2.18 1 98.88 119 VAL B N 1
ATOM 2348 C CA . VAL B 1 119 ? 1.643 11.305 2.51 1 98.88 119 VAL B CA 1
ATOM 2349 C C . VAL B 1 119 ? 1.141 11.18 3.947 1 98.88 119 VAL B C 1
ATOM 2351 O O . VAL B 1 119 ? 1.648 11.844 4.852 1 98.88 119 VAL B O 1
ATOM 2354 N N . ILE B 1 120 ? 0.086 10.445 4.086 1 98.94 120 ILE B N 1
ATOM 2355 C CA . ILE B 1 120 ? -0.462 10.086 5.391 1 98.94 120 ILE B CA 1
ATOM 2356 C C . ILE B 1 120 ? -0.149 8.625 5.695 1 98.94 120 ILE B C 1
ATOM 2358 O O . ILE B 1 120 ? -0.371 7.746 4.859 1 98.94 120 ILE B O 1
ATOM 2362 N N . SER B 1 121 ? 0.451 8.352 6.848 1 98.94 121 SER B N 1
ATOM 2363 C CA . SER B 1 121 ? 0.51 6.996 7.383 1 98.94 121 SER B CA 1
ATOM 2364 C C . SER B 1 121 ? -0.772 6.641 8.125 1 98.94 121 SER B C 1
ATOM 2366 O O . SER B 1 121 ? -0.933 6.98 9.297 1 98.94 121 SER B O 1
ATOM 2368 N N . ALA B 1 122 ? -1.611 5.938 7.465 1 98.94 122 ALA B N 1
ATOM 2369 C CA . ALA B 1 122 ? -2.904 5.59 8.047 1 98.94 122 ALA B CA 1
ATOM 2370 C C . ALA B 1 122 ? -2.848 4.23 8.742 1 98.94 122 ALA B C 1
ATOM 2372 O O . ALA B 1 122 ? -2.631 3.205 8.086 1 98.94 122 ALA B O 1
ATOM 2373 N N . LYS B 1 123 ? -3.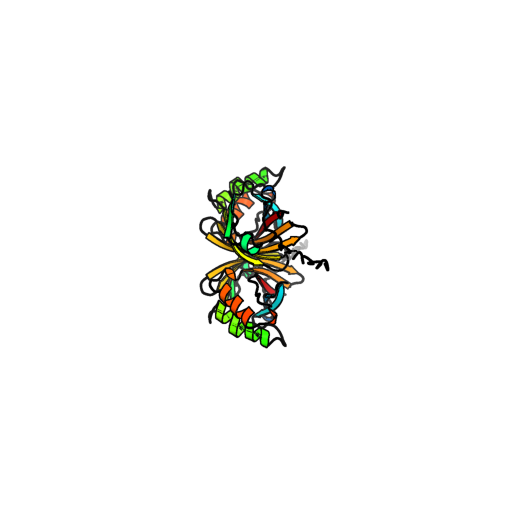006 4.254 10 1 98.88 123 LYS B N 1
ATOM 2374 C CA . LYS B 1 123 ? -3.15 3.002 10.734 1 98.88 123 LYS B CA 1
ATOM 2375 C C . LYS B 1 123 ? -4.586 2.49 10.68 1 98.88 123 LYS B C 1
ATOM 2377 O O . LYS B 1 123 ? -5.508 3.156 11.156 1 98.88 123 LYS B O 1
ATOM 2382 N N . ILE B 1 124 ? -4.75 1.36 10.109 1 98.88 124 ILE B N 1
ATOM 2383 C CA . ILE B 1 124 ? -6.059 0.726 9.992 1 98.88 124 ILE B CA 1
ATOM 2384 C C . ILE B 1 124 ? -6.121 -0.499 10.906 1 98.88 124 ILE B C 1
ATOM 2386 O O . ILE B 1 124 ? -5.25 -1.37 10.844 1 98.88 124 ILE B O 1
ATOM 2390 N N . THR B 1 125 ? -7.109 -0.564 11.711 1 98.69 125 THR B N 1
ATOM 2391 C CA . THR B 1 125 ? -7.301 -1.672 12.641 1 98.69 125 THR B CA 1
ATOM 2392 C C . THR B 1 125 ? -8.625 -2.383 12.367 1 98.69 125 THR B C 1
ATOM 2394 O O . THR B 1 125 ? -9.68 -1.75 12.359 1 98.69 125 THR B O 1
ATOM 2397 N N . MET B 1 126 ? -8.5 -3.654 12.102 1 97.38 126 MET B N 1
ATOM 2398 C CA . MET B 1 126 ? -9.633 -4.562 11.953 1 97.38 126 MET B CA 1
ATOM 2399 C C . MET B 1 126 ? -9.43 -5.828 12.781 1 97.38 126 MET B C 1
ATOM 2401 O O . MET B 1 126 ? -8.406 -6.5 12.656 1 97.38 126 MET B O 1
ATOM 2405 N N . ASP B 1 127 ? -10.398 -6.277 13.57 1 90.19 127 ASP B N 1
ATOM 2406 C CA . ASP B 1 127 ? -10.375 -7.48 14.398 1 90.19 127 ASP B CA 1
ATOM 2407 C C . ASP B 1 127 ? -9.078 -7.574 15.195 1 90.19 127 ASP B C 1
ATOM 2409 O O . ASP B 1 127 ? -8.398 -8.609 15.172 1 90.19 127 ASP B O 1
ATOM 2413 N N . LYS B 1 128 ? -8.539 -6.52 15.758 1 90.62 128 LYS B N 1
ATOM 2414 C CA . LYS B 1 128 ? -7.406 -6.406 16.672 1 90.62 128 LYS B CA 1
ATOM 2415 C C . LYS B 1 128 ? -6.082 -6.461 15.922 1 90.62 128 LYS B C 1
ATOM 2417 O O . LYS B 1 128 ? -5.023 -6.637 16.531 1 90.62 128 LYS B O 1
ATOM 2422 N N . LYS B 1 129 ? -6.141 -6.504 14.688 1 96.38 129 LYS B N 1
ATOM 2423 C CA . LYS B 1 129 ? -4.941 -6.406 13.867 1 96.38 129 LYS B CA 1
ATOM 2424 C C . LYS B 1 129 ? -4.832 -5.035 13.203 1 96.38 129 LYS B C 1
ATOM 2426 O O . LYS B 1 129 ? -5.809 -4.531 12.648 1 96.38 129 LYS B O 1
ATOM 2431 N N . SER B 1 130 ? -3.65 -4.465 13.336 1 98.06 130 SER B N 1
ATOM 2432 C CA . SER B 1 130 ? -3.416 -3.16 12.719 1 98.06 130 SER B CA 1
ATOM 2433 C C . SER B 1 130 ? -2.365 -3.252 11.617 1 98.06 130 SER B C 1
ATOM 2435 O O . SER B 1 130 ? -1.503 -4.133 11.641 1 98.06 130 SER B O 1
ATOM 2437 N N . THR B 1 131 ? -2.502 -2.396 10.688 1 98.44 131 THR B N 1
ATOM 2438 C CA . THR B 1 131 ? -1.502 -2.205 9.641 1 98.44 131 THR B CA 1
ATOM 2439 C C . THR B 1 131 ? -1.401 -0.732 9.25 1 98.44 131 THR B C 1
ATOM 2441 O O . THR B 1 131 ? -2.346 0.035 9.453 1 98.44 131 THR B O 1
ATOM 2444 N N . ILE B 1 132 ? -0.224 -0.303 8.758 1 98.81 132 ILE B N 1
ATOM 2445 C CA . ILE B 1 132 ? -0.041 1.051 8.25 1 98.81 132 ILE B CA 1
ATOM 2446 C C . ILE B 1 132 ? -0.14 1.044 6.723 1 98.81 132 ILE B C 1
ATOM 2448 O O . ILE B 1 132 ? 0.551 0.272 6.055 1 98.81 132 ILE B O 1
ATOM 2452 N N . VAL B 1 133 ? -1.031 1.82 6.207 1 98.88 133 VAL B N 1
ATOM 2453 C CA . VAL B 1 133 ? -1.218 2.008 4.773 1 98.88 133 VAL B CA 1
ATOM 2454 C C . VAL B 1 133 ? -0.838 3.436 4.383 1 98.88 133 VAL B C 1
ATOM 2456 O O . VAL B 1 133 ? -1.372 4.398 4.938 1 98.88 133 VAL B O 1
ATOM 2459 N N . PRO B 1 134 ? 0.135 3.588 3.465 1 98.94 134 PRO B N 1
ATOM 2460 C CA . PRO B 1 134 ? 0.384 4.945 2.977 1 98.94 134 PRO B CA 1
ATOM 2461 C C . PRO B 1 134 ? -0.762 5.484 2.123 1 98.94 134 PRO B C 1
ATOM 2463 O O . PRO B 1 134 ? -1.228 4.805 1.205 1 98.94 134 PRO B O 1
ATOM 2466 N N . LEU B 1 135 ? -1.232 6.629 2.451 1 98.94 135 LEU B N 1
ATOM 2467 C CA . LEU B 1 135 ? -2.148 7.395 1.615 1 98.94 135 LEU B CA 1
ATOM 2468 C C . LEU B 1 135 ? -1.447 8.609 1.013 1 98.94 135 LEU B C 1
ATOM 2470 O O . LEU B 1 135 ? -0.904 9.445 1.74 1 98.94 135 LEU B O 1
ATOM 2474 N N . THR B 1 136 ? -1.409 8.688 -0.273 1 98.94 136 THR B N 1
ATOM 2475 C CA . THR B 1 136 ? -0.949 9.898 -0.935 1 98.94 136 THR B CA 1
ATOM 2476 C C . THR B 1 136 ? -2.115 10.852 -1.193 1 98.94 136 THR B C 1
ATOM 2478 O O . THR B 1 136 ? -3.17 10.43 -1.675 1 98.94 136 THR B O 1
ATOM 2481 N N . TYR B 1 137 ? -1.915 12.109 -0.823 1 98.81 137 TYR B N 1
ATOM 2482 C CA . TYR B 1 137 ? -3.023 13.031 -1.051 1 98.81 137 TYR B CA 1
ATOM 2483 C C . TYR B 1 137 ? -2.586 14.211 -1.913 1 98.81 137 TYR B C 1
ATOM 2485 O O . TYR B 1 137 ? -1.395 14.516 -2.002 1 98.81 137 TYR B O 1
ATOM 2493 N N . THR B 1 138 ? -3.516 14.797 -2.561 1 98.62 138 THR B N 1
ATOM 2494 C CA . THR B 1 138 ? -3.395 16.047 -3.293 1 98.62 138 THR B CA 1
ATOM 2495 C C . THR B 1 138 ? -4.52 17.016 -2.91 1 98.62 138 THR B C 1
ATOM 2497 O O . THR B 1 138 ? -5.551 16.594 -2.387 1 98.62 138 THR B O 1
ATOM 2500 N N . ILE B 1 139 ? -4.207 18.234 -3.055 1 97.62 139 ILE B N 1
ATOM 2501 C CA . ILE B 1 139 ? -5.191 19.297 -2.895 1 97.62 139 ILE B CA 1
ATOM 2502 C C . ILE B 1 139 ? -5.305 20.094 -4.191 1 97.62 139 ILE B C 1
ATOM 2504 O O . ILE B 1 139 ? -4.32 20.672 -4.664 1 97.62 139 ILE B O 1
ATOM 2508 N N . LYS B 1 140 ? -6.406 20.031 -4.777 1 97.38 140 LYS B N 1
ATOM 2509 C CA . LYS B 1 140 ? -6.707 20.797 -5.984 1 97.38 140 LYS B CA 1
ATOM 2510 C C . LYS B 1 140 ? -8.078 21.453 -5.891 1 97.38 140 LYS B C 1
ATOM 2512 O O . LYS B 1 140 ? -9.07 20.781 -5.578 1 97.38 140 LYS B O 1
ATOM 2517 N N . ASP B 1 141 ? -8.156 22.797 -6.113 1 96.56 141 ASP B N 1
ATOM 2518 C CA . ASP B 1 141 ? -9.406 23.547 -6.086 1 96.56 141 ASP B CA 1
ATOM 2519 C C . ASP B 1 141 ? -10.156 23.328 -4.773 1 96.56 141 ASP B C 1
ATOM 2521 O O . ASP B 1 141 ? -11.352 23.031 -4.777 1 96.56 141 ASP B O 1
ATOM 2525 N N . ASN B 1 142 ? -9.445 23.328 -3.709 1 95.69 142 ASN B N 1
ATOM 2526 C CA . ASN B 1 142 ? -9.953 23.203 -2.348 1 95.69 142 ASN B CA 1
ATOM 2527 C C . ASN B 1 142 ? -10.539 21.812 -2.098 1 95.69 142 ASN B C 1
ATOM 2529 O O . ASN B 1 142 ? -11.367 21.641 -1.204 1 95.69 142 ASN B O 1
ATOM 2533 N N . LYS B 1 143 ? -10.133 20.891 -2.924 1 98.19 143 LYS B N 1
ATOM 2534 C CA . LYS B 1 143 ? -10.539 19.5 -2.73 1 98.19 143 LYS B CA 1
ATOM 2535 C C . LYS B 1 143 ? -9.352 18.625 -2.324 1 98.19 143 LYS B C 1
ATOM 2537 O O . LYS B 1 143 ? -8.312 18.641 -2.992 1 98.19 143 LYS B O 1
ATOM 2542 N N . PHE B 1 144 ? -9.562 18.047 -1.225 1 98.56 144 PHE B N 1
ATOM 2543 C CA . PHE B 1 144 ? -8.586 17.094 -0.684 1 98.56 144 PHE B CA 1
ATOM 2544 C C . PHE B 1 144 ? -8.938 15.672 -1.073 1 98.56 144 PHE B C 1
ATOM 2546 O O . PHE B 1 144 ? -10.078 15.234 -0.893 1 98.56 144 PHE B O 1
ATOM 2553 N N . GLU B 1 145 ? -7.953 14.914 -1.636 1 98.88 145 GLU B N 1
ATOM 2554 C CA . GLU B 1 145 ? -8.133 13.5 -1.96 1 98.88 145 GLU B CA 1
ATOM 2555 C C . GLU B 1 145 ? -6.914 12.68 -1.535 1 98.88 145 GLU B C 1
ATOM 2557 O O . GLU B 1 145 ? -5.789 12.977 -1.941 1 98.88 145 GLU B O 1
ATOM 2562 N N . ALA B 1 146 ? -7.137 11.734 -0.703 1 98.94 146 ALA B N 1
ATOM 2563 C CA . ALA B 1 146 ? -6.102 10.789 -0.296 1 98.94 146 ALA B CA 1
ATOM 2564 C C . ALA B 1 146 ? -6.422 9.383 -0.796 1 98.94 146 ALA B C 1
ATOM 2566 O O . ALA B 1 146 ? -7.574 8.945 -0.74 1 98.94 146 ALA B O 1
ATOM 2567 N N . LYS B 1 147 ? -5.387 8.656 -1.302 1 98.94 147 LYS B N 1
ATOM 2568 C CA . LYS B 1 147 ? -5.59 7.32 -1.857 1 98.94 147 LYS B CA 1
ATOM 2569 C C . LYS B 1 147 ? -4.496 6.359 -1.395 1 98.94 147 LYS B C 1
ATOM 2571 O O . LYS B 1 147 ? -3.346 6.762 -1.214 1 98.94 147 LYS B O 1
ATOM 2576 N N . GLY B 1 148 ? -4.859 5.156 -1.229 1 98.88 148 GLY B N 1
ATOM 2577 C CA . GLY B 1 148 ? -3.939 4.074 -0.91 1 98.88 148 GLY B CA 1
ATOM 2578 C C . GLY B 1 148 ? -4.508 2.703 -1.212 1 98.88 148 GLY B C 1
ATOM 2579 O O . GLY B 1 148 ? -5.594 2.586 -1.783 1 98.88 148 GLY B O 1
ATOM 2580 N N . GLN B 1 149 ? -3.725 1.662 -0.887 1 98.94 149 GLN B N 1
ATOM 2581 C CA . GLN B 1 149 ? -4.137 0.29 -1.163 1 98.94 149 GLN B CA 1
ATOM 2582 C C . GLN B 1 149 ? -3.949 -0.599 0.062 1 98.94 149 GLN B C 1
ATOM 2584 O O . GLN B 1 149 ? -2.93 -0.508 0.75 1 98.94 149 GLN B O 1
ATOM 2589 N N . LEU B 1 150 ? -4.973 -1.376 0.259 1 98.88 150 LEU B N 1
ATOM 2590 C CA . LEU B 1 150 ? -4.984 -2.326 1.365 1 98.88 150 LEU B CA 1
ATOM 2591 C C . LEU B 1 150 ? -5.074 -3.76 0.849 1 98.88 150 LEU B C 1
ATOM 2593 O O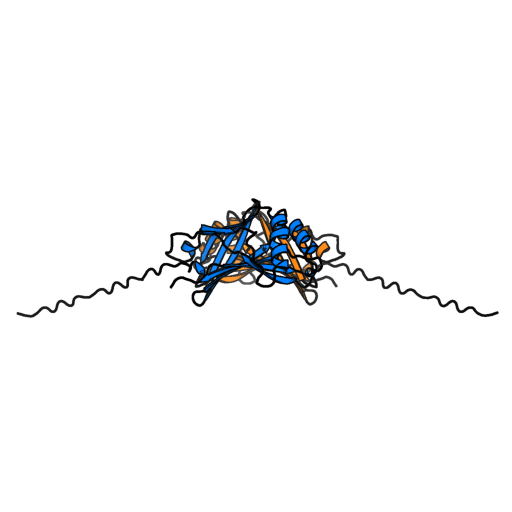 . LEU B 1 150 ? -5.84 -4.043 -0.074 1 98.88 150 LEU B O 1
ATOM 2597 N N . ASP B 1 151 ? -4.266 -4.672 1.437 1 98.88 151 ASP B N 1
ATOM 2598 C CA . ASP B 1 151 ? -4.352 -6.105 1.18 1 98.88 151 ASP B CA 1
ATOM 2599 C C . ASP B 1 151 ? -5.133 -6.816 2.283 1 98.88 151 ASP B C 1
ATOM 2601 O O . ASP B 1 151 ? -4.695 -6.852 3.436 1 98.88 151 ASP B O 1
ATOM 2605 N N . LEU B 1 152 ? -6.215 -7.402 1.929 1 98.75 152 LEU B N 1
ATOM 2606 C CA . LEU B 1 152 ? -7.102 -8.008 2.916 1 98.75 152 LEU B CA 1
ATOM 2607 C C . LEU B 1 152 ? -6.457 -9.242 3.539 1 98.75 152 LEU B C 1
ATOM 2609 O O . LEU B 1 152 ? -6.879 -9.695 4.602 1 98.75 152 LEU B O 1
ATOM 2613 N N . HIS B 1 153 ? -5.426 -9.773 2.896 1 98.44 153 HIS B N 1
ATOM 2614 C CA . HIS B 1 153 ? -4.723 -10.906 3.482 1 98.44 153 HIS B CA 1
ATOM 2615 C C . HIS B 1 153 ? -3.916 -10.484 4.707 1 98.44 153 HIS B C 1
ATOM 2617 O O . HIS B 1 153 ? -3.377 -11.328 5.422 1 98.44 153 HIS B O 1
ATOM 2623 N N . THR B 1 154 ? -3.885 -9.211 4.938 1 98.25 154 THR B N 1
ATOM 2624 C CA . THR B 1 154 ? -3.322 -8.688 6.18 1 98.25 154 THR B CA 1
ATOM 2625 C C . THR B 1 154 ? -4.086 -9.227 7.387 1 98.25 154 THR B C 1
ATOM 2627 O O . THR B 1 154 ? -3.516 -9.391 8.469 1 98.25 154 THR B O 1
ATOM 2630 N N . PHE B 1 155 ? -5.328 -9.508 7.152 1 97.94 155 PHE B N 1
ATOM 2631 C CA . PHE B 1 155 ? -6.211 -9.875 8.25 1 97.94 155 PHE B CA 1
ATOM 2632 C C . PHE B 1 155 ? -6.52 -11.367 8.227 1 97.94 155 PHE B C 1
ATOM 2634 O O . PHE B 1 155 ? -6.711 -11.945 7.156 1 97.94 155 PHE B O 1
ATOM 2641 N N . LYS B 1 156 ? -6.641 -11.961 9.344 1 95.75 156 LYS B N 1
ATOM 2642 C CA . LYS B 1 156 ? -6.695 -13.406 9.508 1 95.75 156 LYS B CA 1
ATOM 2643 C C . LYS B 1 156 ? -7.867 -14 8.734 1 95.75 156 LYS B C 1
ATOM 2645 O O . LYS B 1 156 ? -7.754 -15.102 8.18 1 95.75 156 LYS B O 1
ATOM 2650 N N . ASN B 1 157 ? -8.961 -13.289 8.648 1 97.56 157 ASN B N 1
ATOM 2651 C CA . ASN B 1 157 ? -10.156 -13.828 8.016 1 97.56 157 ASN B CA 1
ATOM 2652 C C . ASN B 1 157 ? -10.289 -13.352 6.57 1 97.56 157 ASN B C 1
ATOM 2654 O O . ASN B 1 157 ? -11.336 -13.531 5.941 1 97.56 157 ASN B O 1
ATOM 2658 N N . GLY B 1 158 ? -9.25 -12.75 6.047 1 98.19 158 GLY B N 1
ATOM 2659 C CA . GLY B 1 158 ? -9.32 -12.188 4.707 1 98.19 158 GLY B CA 1
ATOM 2660 C C . GLY B 1 158 ? -9.664 -13.211 3.643 1 98.19 158 GLY B C 1
ATOM 2661 O O . GLY B 1 158 ? -10.602 -13.008 2.865 1 98.19 158 GLY B O 1
ATOM 2662 N N . SER B 1 159 ? -8.961 -14.32 3.701 1 98.06 159 SER B N 1
ATOM 2663 C CA . SER B 1 159 ? -9.195 -15.359 2.703 1 98.06 159 SER B CA 1
ATOM 2664 C C . SER B 1 159 ? -10.594 -15.945 2.826 1 98.06 159 SER B C 1
ATOM 2666 O O . SER B 1 159 ? -11.289 -16.125 1.82 1 98.06 159 SER B O 1
ATOM 2668 N N . LYS B 1 160 ? -10.969 -16.203 4.008 1 98.25 160 LYS B N 1
ATOM 2669 C CA . LYS B 1 160 ? -12.289 -16.766 4.258 1 98.25 160 LYS B CA 1
ATOM 2670 C C . LYS B 1 160 ? -13.383 -15.805 3.779 1 98.25 160 LYS B C 1
ATOM 2672 O O . LYS B 1 160 ? -14.359 -16.234 3.158 1 98.25 160 LYS B O 1
ATOM 2677 N N . ALA B 1 161 ? -13.242 -14.555 4.098 1 98.75 161 ALA B N 1
ATOM 2678 C CA . ALA B 1 161 ? -14.234 -13.555 3.734 1 98.75 161 ALA B CA 1
ATOM 2679 C C . ALA B 1 161 ? -14.328 -13.391 2.219 1 98.75 161 ALA B C 1
ATOM 2681 O O . ALA B 1 161 ? -15.43 -13.273 1.669 1 98.75 161 ALA B O 1
ATOM 2682 N N . LEU B 1 162 ? -13.195 -13.43 1.556 1 98.75 162 LEU B N 1
ATOM 2683 C CA . LEU B 1 162 ? -13.172 -13.289 0.104 1 98.75 162 LEU B CA 1
ATOM 2684 C C . LEU B 1 162 ? -13.828 -14.492 -0.568 1 98.75 162 LEU B C 1
ATOM 2686 O O . LEU B 1 162 ? -14.555 -14.344 -1.553 1 98.75 162 LEU B O 1
ATOM 2690 N N . LYS B 1 163 ? -13.586 -15.656 -0.051 1 98.5 163 LYS B N 1
ATOM 2691 C CA . LYS B 1 163 ? -14.227 -16.859 -0.575 1 98.5 163 LYS B CA 1
ATOM 2692 C C . LYS B 1 163 ? -15.742 -16.812 -0.362 1 98.5 163 LYS B C 1
ATOM 2694 O O . LYS B 1 163 ? -16.516 -17.141 -1.266 1 98.5 163 LYS B O 1
ATOM 2699 N N . ALA B 1 164 ? -16.141 -16.422 0.826 1 98.75 164 ALA B N 1
ATOM 2700 C CA . ALA B 1 164 ? -17.562 -16.312 1.117 1 98.75 164 ALA B CA 1
ATOM 2701 C C . ALA B 1 164 ? -18.25 -15.359 0.139 1 98.75 164 ALA B C 1
ATOM 2703 O O . ALA B 1 164 ? -19.344 -15.648 -0.349 1 98.75 164 ALA B O 1
ATOM 2704 N N . LEU B 1 165 ? -17.578 -14.25 -0.133 1 98.75 165 LEU B N 1
ATOM 2705 C CA . LEU B 1 165 ? -18.125 -13.266 -1.056 1 98.75 165 LEU B CA 1
ATOM 2706 C C . LEU B 1 165 ? -18.266 -13.852 -2.457 1 98.75 165 LEU B C 1
ATOM 2708 O O . LEU B 1 165 ? -19.328 -13.727 -3.082 1 98.75 165 LEU B O 1
ATOM 2712 N N . SER B 1 166 ? -17.234 -14.484 -2.93 1 98.06 166 SER B N 1
ATOM 2713 C CA . SER B 1 166 ? -17.281 -15.039 -4.281 1 98.06 166 SER B CA 1
ATOM 2714 C C . SER B 1 166 ? -18.312 -16.156 -4.383 1 98.06 166 SER B C 1
ATOM 2716 O O . SER B 1 166 ? -18.922 -16.359 -5.438 1 98.06 166 SER B O 1
ATOM 2718 N N . ASP B 1 167 ? -18.562 -16.859 -3.309 1 98.06 167 ASP B N 1
ATOM 2719 C CA . ASP B 1 167 ? -19.516 -17.969 -3.299 1 98.06 167 ASP B CA 1
ATOM 2720 C C . ASP B 1 167 ? -20.953 -17.469 -3.459 1 98.06 167 ASP B C 1
ATOM 2722 O O . ASP B 1 167 ? -21.781 -18.125 -4.09 1 98.06 167 ASP B O 1
ATOM 2726 N N . VAL B 1 168 ? -21.25 -16.297 -2.982 1 97.94 168 VAL B N 1
ATOM 2727 C CA . VAL B 1 168 ? -22.641 -15.828 -2.998 1 97.94 168 VAL B CA 1
ATOM 2728 C C . VAL B 1 168 ? -22.859 -14.906 -4.195 1 97.94 168 VAL B C 1
ATOM 2730 O O . VAL B 1 168 ? -23.984 -14.547 -4.508 1 97.94 168 VAL B O 1
ATOM 2733 N N . ALA B 1 169 ? -21.766 -14.5 -4.887 1 97.25 169 ALA B N 1
ATOM 2734 C CA . ALA B 1 169 ? -21.844 -13.547 -5.992 1 97.25 169 ALA B CA 1
ATOM 2735 C C . ALA B 1 169 ? -21.391 -14.195 -7.301 1 97.25 169 ALA B C 1
ATOM 2737 O O . ALA B 1 169 ? -20.234 -14.07 -7.688 1 97.25 169 ALA B O 1
ATOM 2738 N N . ALA B 1 170 ? -22.297 -14.75 -8.008 1 92.31 170 ALA B N 1
ATOM 2739 C CA . ALA B 1 170 ? -21.969 -15.484 -9.227 1 92.31 170 ALA B CA 1
ATOM 2740 C C . ALA B 1 170 ? -21.188 -14.617 -10.203 1 92.31 170 ALA B C 1
ATOM 2742 O O . ALA B 1 170 ? -20.328 -15.117 -10.938 1 92.31 170 ALA B O 1
ATOM 2743 N N . GLY B 1 171 ? -21.453 -13.406 -10.156 1 95.19 171 GLY B N 1
ATOM 2744 C CA . GLY B 1 171 ? -20.781 -12.461 -11.047 1 95.19 171 GLY B CA 1
ATOM 2745 C C . GLY B 1 171 ? -19.297 -12.336 -10.781 1 95.19 171 GLY B C 1
ATOM 2746 O O . GLY B 1 171 ? -18.562 -11.758 -11.586 1 95.19 171 GLY B O 1
ATOM 2747 N N . HIS B 1 172 ? -18.812 -12.922 -9.711 1 97 172 HIS B N 1
ATOM 2748 C CA . HIS B 1 172 ? -17.391 -12.867 -9.375 1 97 172 HIS B CA 1
ATOM 2749 C C . HIS B 1 172 ? -16.594 -13.906 -10.156 1 97 172 HIS B C 1
ATOM 2751 O O . HIS B 1 172 ? -15.367 -13.812 -10.242 1 97 172 HIS B O 1
ATOM 2757 N N . GLY B 1 173 ? -17.312 -14.938 -10.68 1 95.94 173 GLY B N 1
ATOM 2758 C CA . GLY B 1 173 ? -16.594 -15.984 -11.391 1 95.94 173 GLY B CA 1
ATOM 2759 C C . GLY B 1 173 ? -15.586 -16.719 -10.516 1 95.94 173 GLY B C 1
ATOM 2760 O O . GLY B 1 173 ? -14.508 -17.094 -10.977 1 95.94 173 GLY B O 1
ATOM 2761 N N . GLY B 1 174 ? -15.883 -16.734 -9.211 1 96.5 174 GLY B N 1
ATOM 2762 C CA . GLY B 1 174 ? -15.07 -17.516 -8.289 1 96.5 174 GLY B CA 1
ATOM 2763 C C . GLY B 1 174 ? -13.898 -16.734 -7.723 1 96.5 174 GLY B C 1
ATOM 2764 O O . GLY B 1 174 ? -13.125 -17.266 -6.922 1 96.5 174 GLY B O 1
ATOM 2765 N N . ILE B 1 175 ? -13.82 -15.453 -8.133 1 96.88 175 ILE B N 1
ATOM 2766 C CA . ILE B 1 175 ? -12.648 -14.711 -7.668 1 96.88 175 ILE B CA 1
ATOM 2767 C C . ILE B 1 175 ? -13.078 -13.391 -7.039 1 96.88 175 ILE B C 1
ATOM 2769 O O . ILE B 1 175 ? -13.734 -12.57 -7.688 1 96.88 175 ILE B O 1
ATOM 2773 N N . SER B 1 176 ? -12.727 -13.125 -5.777 1 98.56 176 SER B N 1
ATOM 2774 C CA . SER B 1 176 ? -12.664 -11.836 -5.086 1 98.56 176 SER B CA 1
ATOM 2775 C C . SER B 1 176 ? -11.227 -11.484 -4.707 1 98.56 176 SER B C 1
ATOM 2777 O O . SER B 1 176 ? -10.555 -12.25 -4.016 1 98.56 176 SER B O 1
ATOM 2779 N N . TRP B 1 177 ? -10.805 -10.422 -5.188 1 98.75 177 TRP B N 1
ATOM 2780 C CA . TRP B 1 177 ? -9.398 -10.07 -5.043 1 98.75 177 TRP B CA 1
ATOM 2781 C C . TRP B 1 177 ? -9.117 -9.484 -3.662 1 98.75 177 TRP B C 1
ATOM 2783 O O . TRP B 1 177 ? -9.977 -8.812 -3.082 1 98.75 177 TRP B O 1
ATOM 2793 N N . PRO B 1 178 ? -7.906 -9.672 -3.182 1 98.81 178 PRO B N 1
ATOM 2794 C CA . PRO B 1 178 ? -7.59 -9.141 -1.854 1 98.81 178 PRO B CA 1
ATOM 2795 C C . PRO B 1 178 ? -7.277 -7.645 -1.876 1 98.81 178 PRO B C 1
ATOM 2797 O O . PRO B 1 178 ? -7.199 -7.012 -0.82 1 98.81 178 PRO B O 1
ATOM 2800 N N . LEU B 1 179 ? -7.062 -7.098 -3.008 1 98.94 179 LEU B N 1
ATOM 2801 C CA . LEU B 1 179 ? -6.699 -5.691 -3.156 1 98.94 179 LEU B CA 1
ATOM 2802 C C . LEU B 1 179 ? -7.918 -4.793 -2.973 1 98.94 179 LEU B C 1
ATOM 2804 O O . LEU B 1 179 ? -8.961 -5.027 -3.584 1 98.94 179 LEU B O 1
ATOM 2808 N N . VAL B 1 180 ? -7.793 -3.859 -2.125 1 98.94 180 VAL B N 1
ATOM 2809 C CA . VAL B 1 180 ? -8.805 -2.824 -1.96 1 98.94 180 VAL B CA 1
ATOM 2810 C C . VAL B 1 180 ? -8.172 -1.445 -2.135 1 98.94 180 VAL B C 1
ATOM 2812 O O . VAL B 1 180 ? -7.223 -1.099 -1.432 1 98.94 180 VAL B O 1
ATOM 2815 N N . ASP B 1 181 ? -8.625 -0.696 -3.141 1 98.94 181 ASP B N 1
ATOM 2816 C CA . ASP B 1 181 ? -8.305 0.726 -3.203 1 98.94 181 ASP B CA 1
ATOM 2817 C C . ASP B 1 181 ? -9.156 1.527 -2.221 1 98.94 181 ASP B C 1
ATOM 2819 O O . ASP B 1 181 ? -10.375 1.368 -2.178 1 98.94 181 ASP B O 1
ATOM 2823 N N . ILE B 1 182 ? -8.484 2.361 -1.428 1 98.88 182 ILE B N 1
ATOM 2824 C CA . ILE B 1 182 ? -9.211 3.172 -0.454 1 98.88 182 ILE B CA 1
ATOM 2825 C C . ILE B 1 182 ? -9.008 4.652 -0.758 1 98.88 182 ILE B C 1
ATOM 2827 O O . ILE B 1 182 ? -7.941 5.051 -1.245 1 98.88 182 ILE B O 1
ATOM 2831 N N . SER B 1 183 ? -10.008 5.41 -0.425 1 98.88 183 SER B N 1
ATOM 2832 C CA . SER B 1 183 ? -9.938 6.848 -0.661 1 98.88 183 SER B CA 1
ATOM 2833 C C . SER B 1 183 ? -10.633 7.625 0.455 1 98.88 183 SER B C 1
ATOM 2835 O O . SER B 1 183 ? -11.648 7.184 0.984 1 98.88 183 SER B O 1
ATOM 2837 N N . PHE B 1 184 ? -10.055 8.703 0.816 1 98.94 184 PHE B N 1
ATOM 2838 C CA . PHE B 1 184 ? -10.664 9.719 1.671 1 98.94 184 PHE B CA 1
ATOM 2839 C C . PHE B 1 184 ? -10.734 11.062 0.953 1 98.94 184 PHE B C 1
ATOM 2841 O O . PHE B 1 184 ? -9.719 11.555 0.446 1 98.94 184 PHE B O 1
ATOM 2848 N N . ASN B 1 185 ? -11.922 11.602 0.95 1 98.88 185 ASN B N 1
ATOM 2849 C CA . ASN B 1 185 ? -12.148 12.875 0.278 1 98.88 185 ASN B CA 1
ATOM 2850 C C . ASN B 1 185 ? -12.797 13.898 1.21 1 98.88 185 ASN B C 1
ATOM 2852 O O . ASN B 1 185 ? -13.648 13.539 2.029 1 98.88 185 ASN B O 1
ATOM 2856 N N . ALA B 1 186 ? -12.398 15.125 0.983 1 98.75 186 ALA B N 1
ATOM 2857 C CA . ALA B 1 186 ? -12.977 16.219 1.754 1 98.75 186 ALA B CA 1
ATOM 2858 C C . ALA B 1 186 ? -12.812 17.547 1.022 1 98.75 186 ALA B C 1
ATOM 2860 O O . ALA B 1 186 ? -11.859 17.734 0.26 1 98.75 186 ALA B O 1
ATOM 2861 N N . ASP B 1 187 ? -13.727 18.469 1.264 1 98.25 187 ASP B N 1
ATOM 2862 C CA . ASP B 1 187 ? -13.562 19.859 0.843 1 98.25 187 ASP B CA 1
ATOM 2863 C C . ASP B 1 187 ? -12.945 20.703 1.957 1 98.25 187 ASP B C 1
ATOM 2865 O O . ASP B 1 187 ? -13.312 20.562 3.125 1 98.25 187 ASP B O 1
ATOM 2869 N N . LEU B 1 188 ? -11.992 21.516 1.527 1 96.12 188 LEU B N 1
ATOM 2870 C CA . LEU B 1 188 ? -11.445 22.469 2.496 1 96.12 188 LEU B CA 1
ATOM 2871 C C . LEU B 1 188 ? -12.445 23.578 2.799 1 96.12 188 LEU B C 1
ATOM 2873 O O . LEU B 1 188 ? -13.141 24.062 1.897 1 96.12 188 LEU B O 1
ATOM 2877 N N . ALA B 1 189 ? -12.391 23.969 4.148 1 90.94 189 ALA B N 1
ATOM 2878 C CA . ALA B 1 189 ? -13.289 25.047 4.559 1 90.94 189 ALA B CA 1
ATOM 2879 C C . ALA B 1 189 ? -12.742 26.406 4.125 1 90.94 189 ALA B C 1
ATOM 2881 O O . ALA B 1 189 ? -11.531 26.641 4.152 1 90.94 189 ALA B O 1
ATOM 2882 N N . GLU B 1 190 ? -13.406 27.234 3.359 1 73.56 190 GLU B N 1
ATOM 2883 C CA . GLU B 1 190 ? -13.055 28.578 2.934 1 73.56 190 GLU B CA 1
ATOM 2884 C C . GLU B 1 190 ? -13.023 29.547 4.117 1 73.56 190 GLU B C 1
ATOM 2886 O O . GLU B 1 190 ? -13.711 29.328 5.117 1 73.56 190 GLU B O 1
#

Organism: Campylobacter jejuni subsp. jejuni serotype O:2 (strain ATCC 700819 / NCTC 11168) (NCBI:txid192222)

Foldseek 3Di:
DPPPPPPPPPPPPPPPPLVFKDFDPVFKWKKKWWAFDPVGHIFIKTFPPKDKDFDPPRSDDQNRQAFIKIKTFQLRIDRDPPCVVVSCLRNPQQVCLQANGGIKMKTQHGWDDDDQKTWTFIWIDGNRFIDTWIWIWGADPQKIKTKTKDFSVSGPRSVVSQQRSCVSDVVRVRGIGRIMMMMIMTGIDD/DPPPPPPPPPPPPPPPVLVFKDFDPVFKWKKKWWAFAPVGHIFIKTFPPKDKDFDPPRSDDQNRQAFIKIKTFQLRIDRDPPCVVVSCLRNPQQVCLQANGGIKMKTQHGWDDDDQKTWTFIWIDGNRFIDTWIWIWGADPQKIKTKTKDFSVSGPRSVVSQQRSCVSDVVRVRGIGRIMMMMIITGIDD

Secondary structure (DSSP, 8-state):
----------------------B-GGG-EEEEEEEETTTTEEEEEEESS-EEE--S--SSHHHHHTT-EEEE-GGGEE--TT-HHHHHHIIIIIHHHHHTTPPEEEEEEEEEE-SSEEEEEEEEEETTEEEEEEEEEEEETTEEEEEEEEEGGGSTTHHHHHHHHHHH-GGGTT-B-SEEEEEEEEEBP-/----------------------B-GGG-EEEEEEEETTTTEEEEEEESS-EEE--S--SSHHHHHTT-EEEE-GGGEE--TT-HHHHHIIIIIIHHHHHTTPPEEEEEEEEEE-SSEEEEEEEEEETTEEEEEEEEEEEETTEEEEEEEEEGGGSTTHHHHHHHHHHH-GGGTT-B-SEEEEEEEEEBP-

Nearest PDB structures (foldseek):
  1y0g-assembly2_D  TM=6.853E-01  e=7.925E-08  Escherichia coli
  7bwl-assembly1_A  TM=6.998E-01  e=1.955E-07  Pseudomonas aeruginosa PAO1
  7ufr-assembly1_D  TM=1.557E-01  e=6.538E+00  Bifidobacterium longum
  1y0g-assembly2_D  TM=6.853E-01  e=9.523E-08  Escherichia coli
  7bwl-assembly1_A  TM=6.998E-01  e=2.342E-07  Pseudomonas aeruginosa PAO1

pLDDT: mean 92.68, std 14.7, range [39.75, 98.94]

Solvent-accessible surface area (backbone atoms only — not comparable to full-atom values): 19680 Å² total; per-residue (Å²): 133,84,79,77,79,77,78,77,78,74,76,76,71,74,67,71,70,76,65,61,43,48,65,37,77,93,47,61,42,47,34,38,33,37,29,24,30,56,79,55,48,74,48,57,35,31,53,48,87,58,46,74,45,67,38,86,46,25,80,38,62,45,50,20,43,35,64,15,34,38,44,35,50,56,73,35,47,42,45,52,91,92,28,60,6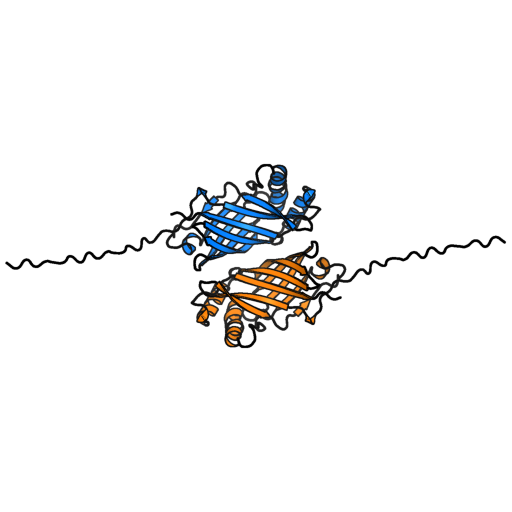8,61,26,45,43,44,38,69,42,21,40,39,51,45,38,51,90,54,56,39,38,37,31,26,70,42,54,50,69,38,76,56,30,34,42,32,39,31,35,39,34,48,79,92,41,72,47,63,33,46,24,48,30,42,50,56,94,57,32,38,43,30,39,34,64,45,37,39,71,69,39,93,31,26,63,60,11,32,50,53,35,16,71,76,33,73,87,16,71,74,30,45,52,52,54,31,41,39,36,40,35,30,31,52,46,130,133,82,79,77,81,77,78,78,78,74,76,75,72,74,67,70,71,77,64,62,42,48,65,36,77,93,48,60,43,47,35,38,32,36,30,25,31,58,80,55,47,74,48,57,35,31,51,49,88,60,46,74,45,67,40,88,46,26,78,36,62,46,51,21,45,35,63,14,35,37,44,35,51,56,71,35,47,42,46,52,93,94,28,60,67,58,26,46,43,45,38,66,43,21,40,39,50,46,39,52,89,54,55,40,38,38,31,26,68,41,53,48,69,38,78,57,31,34,41,32,37,30,35,39,34,48,79,92,43,72,47,64,33,47,22,47,30,41,52,57,95,55,31,39,42,30,38,34,64,44,38,39,70,67,40,93,30,26,62,59,12,31,50,53,36,17,71,76,32,72,88,15,71,74,30,46,52,51,53,31,41,37,36,42,34,32,32,50,47,130

Radius of gyration: 26.5 Å; Cα contacts (8 Å, |Δi|>4): 855; chains: 2; bounding box: 58×140×67 Å

Sequence (380 aa):
MKKILVSVLSSCLLASALSAVSFKEDSLKISFEGYKTKDMIGTKGEFKNVEYKFSKNIKDLASYLKGAKATIKPSNAFMGEGNDIITNNITKVFFPALLGDTDIKVVFQDVIAGENKGVISAKITMDKKSTIVPLTYTIKDNKFEAKGQLDLHTFKNGSKALKALSDVAAGHGGISWPLVDISFNADLAEMKKILVSVLSSCLLASALSAVSFKEDSLKISFEGYKTKDMIGTKGEFKNVEYKFSKNIKDLASYLKGAKATIKPSNAFMGEGNDIITNNITKVFFPALLGDTDIKVVFQDVIAGENKGVISAKITMDKKSTIVPLTYTIKDNKFEAKGQLDLHTFKNGSKALKALSDVAAGHGGISWPLVDISFNADLAE